Protein AF-A0A397EMG7-F1 (afdb_monomer)

Sequence (267 aa):
MGKGTSVVMALLAVLAAIVYVEEVQRHPLYVQHVAPLVKEHVAPLYRQAEAQYVAHVAPLVHEHVTPLYEAHVAPLVRSLSSSVQSSKDAEPQTTQSFSEAWCNEHAASHLTEVKPIEGFHVLITGWVYRDGFASTPAVPFTSSSSWTSFNESVESAANIAPPSTPHEIEYKQPWGLFTPTGTRMDALTKYRGIAYVMEGGQFVWPGIRIGHKRVIPNLHGLGDVVLETLEMTPLVFAVTEFLTNDEIDVILDLSMDHLAPSGMAVT

Organism: Aphanomyces astaci (NCBI:txid112090)

Radius of gyration: 27.8 Å; Cα contacts (8 Å, |Δi|>4): 297; chains: 1; bounding box: 77×65×59 Å

Solvent-accessible surface area (backbone atoms only — not comparable to full-atom values): 15475 Å² total; per-residue (Å²): 138,61,76,62,59,59,54,50,51,52,49,49,51,51,50,48,51,51,51,49,53,53,51,50,61,67,31,67,66,34,53,72,54,46,48,52,50,40,58,71,62,47,48,55,53,52,53,49,52,51,50,50,38,60,71,59,46,48,52,50,40,59,73,53,47,48,55,51,38,60,71,56,47,48,53,50,54,50,51,52,52,48,51,57,46,62,62,58,78,74,56,79,94,66,78,84,72,64,51,68,70,58,47,52,64,74,41,50,90,72,25,12,85,62,78,62,53,84,53,30,28,36,37,40,69,45,33,25,21,49,58,17,28,69,87,46,78,67,33,70,37,58,81,54,98,45,66,67,59,26,49,54,29,46,35,64,44,58,64,60,77,75,69,83,48,74,66,37,63,74,67,56,51,63,60,31,44,22,38,90,87,60,52,76,52,91,52,72,88,70,60,75,56,50,34,35,38,22,45,67,41,57,87,71,88,80,63,39,44,71,75,42,70,46,79,44,75,68,40,90,98,66,38,70,35,45,40,29,20,68,38,51,88,69,72,38,71,48,64,56,83,80,65,53,72,69,56,51,52,53,53,48,65,72,39,63,90,69,70,69,87,75,89,72,79,90,123

Nearest PDB structures (foldseek):
  1nh3-assembly1_A  TM=3.587E-01  e=4.828E-01  Homo sapiens
  1k4s-assembly1_A  TM=3.487E-01  e=1.357E+00  Homo sapiens
  1rr8-assembly1_C  TM=3.805E-01  e=1.730E+00  Homo sapiens
  5yy0-assembly1_A  TM=2.719E-01  e=5.836E+00  Thermococcus kodakarensis KOD1
  5yxy-assembly1_A  TM=2.705E-01  e=7.908E+00  Thermococcus kodakarensis KOD1

Foldseek 3Di:
DDPVVVVVVVVVVVVVVVVVVVVCCPDPCCVVPVVVCCVPPVVVVVVVVVVCCVVPVVVCCVVPVVVCCVVPVVVVVVVVVVVVVVVVVPDDDDPPQPDQVNVLVVLLLQAACDQQAPQKWKAFRQWIRASSHSPDRIFGFDDDQDPVNNVVRCCVRNVQDDQDDPCCVVPQDAKFKADLLQHTDPHCVPDDRMIMIHRSNHDDNADRDAQRWDWRADDPPQGIWIWGFHDRVNTDIDIPCPDDPVRVVVVCVVCVVPDDDDPDDPD

Structure (mmCIF, N/CA/C/O backbone):
data_AF-A0A397EMG7-F1
#
_entry.id   AF-A0A397EMG7-F1
#
loop_
_atom_site.group_PDB
_atom_site.id
_atom_site.type_symbol
_atom_site.label_atom_id
_atom_site.label_alt_id
_atom_site.label_comp_id
_atom_site.label_asym_id
_atom_site.label_entity_id
_atom_site.label_seq_id
_atom_site.pdbx_PDB_ins_code
_atom_site.Cartn_x
_atom_site.Cartn_y
_atom_site.Cartn_z
_atom_site.occupancy
_atom_site.B_iso_or_equiv
_atom_site.auth_seq_id
_atom_site.auth_comp_id
_atom_site.auth_asym_id
_atom_site.auth_atom_id
_atom_site.pdbx_PDB_model_num
ATOM 1 N N . MET A 1 1 ? -27.217 18.802 16.835 1.00 45.56 1 MET A N 1
ATOM 2 C CA . MET A 1 1 ? -26.566 19.992 16.239 1.00 4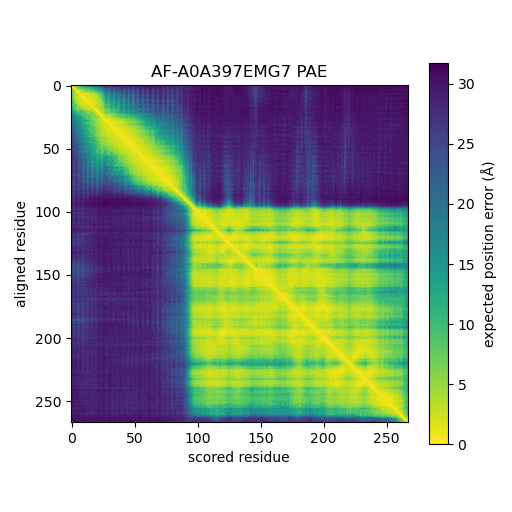5.56 1 MET A CA 1
ATOM 3 C C . MET A 1 1 ? -26.574 19.821 14.732 1.00 45.56 1 MET A C 1
ATOM 5 O O . MET A 1 1 ? -26.184 18.770 14.245 1.00 45.56 1 MET A O 1
ATOM 9 N N . GLY A 1 2 ? -27.266 20.730 14.049 1.00 38.56 2 GLY A N 1
ATOM 10 C CA . GLY A 1 2 ? -28.043 20.408 12.853 1.00 38.56 2 GLY A CA 1
ATOM 11 C C . GLY A 1 2 ? -27.291 20.514 11.532 1.00 38.56 2 GLY A C 1
ATOM 12 O O . GLY A 1 2 ? -26.435 21.371 11.364 1.00 38.56 2 GLY A O 1
ATOM 13 N N . LYS A 1 3 ? -27.733 19.707 10.560 1.00 46.00 3 LYS A N 1
ATOM 14 C CA . LYS A 1 3 ? -27.372 19.730 9.128 1.00 46.00 3 LYS A CA 1
ATOM 15 C C . LYS A 1 3 ? -27.321 21.142 8.505 1.00 46.00 3 LYS A C 1
ATOM 17 O O . LYS A 1 3 ? -26.639 21.342 7.508 1.00 46.00 3 LYS A O 1
ATOM 22 N N . GLY A 1 4 ? -27.983 22.125 9.122 1.00 40.84 4 GLY A N 1
ATOM 23 C CA . GLY A 1 4 ? -27.906 23.538 8.755 1.00 40.84 4 GLY A CA 1
ATOM 24 C C . GLY A 1 4 ? -26.508 24.158 8.869 1.00 40.84 4 GLY A C 1
ATOM 25 O O . GLY A 1 4 ? -26.169 24.974 8.025 1.00 40.84 4 GLY A O 1
ATOM 26 N N . THR A 1 5 ? -25.652 23.756 9.818 1.00 47.03 5 THR A N 1
ATOM 27 C CA . THR A 1 5 ? -24.301 24.348 9.936 1.00 47.03 5 THR A CA 1
ATOM 28 C C . THR A 1 5 ? -23.370 23.915 8.804 1.00 47.03 5 THR A C 1
ATOM 30 O O . THR A 1 5 ? -22.586 24.725 8.324 1.00 47.03 5 THR A O 1
ATOM 33 N N . SER A 1 6 ? -23.487 22.679 8.311 1.00 53.28 6 SER A N 1
ATOM 34 C CA . SER A 1 6 ? -22.665 22.179 7.197 1.00 53.28 6 SER A CA 1
ATOM 35 C C . SER A 1 6 ? -23.058 22.808 5.855 1.00 53.28 6 SER A C 1
ATOM 37 O O . SER A 1 6 ? -22.187 23.205 5.084 1.00 53.28 6 SER A O 1
ATOM 39 N N . VAL A 1 7 ? -24.361 22.994 5.616 1.00 55.12 7 VAL A N 1
ATOM 40 C CA . VAL A 1 7 ? -24.860 23.691 4.419 1.00 55.12 7 VAL A CA 1
ATOM 41 C C . VAL A 1 7 ? -24.470 25.170 4.446 1.00 55.12 7 VAL A C 1
ATOM 43 O O . VAL A 1 7 ? -24.049 25.701 3.424 1.00 55.12 7 VAL A O 1
ATOM 46 N N . VAL A 1 8 ? -24.529 25.819 5.613 1.00 58.53 8 VAL A N 1
ATOM 47 C CA . VAL A 1 8 ? -24.098 27.217 5.778 1.00 58.53 8 VAL A CA 1
ATOM 48 C C . VAL A 1 8 ? -22.594 27.373 5.544 1.00 58.53 8 VAL A C 1
ATOM 50 O O . VAL A 1 8 ? -22.196 28.312 4.866 1.00 58.53 8 VAL A O 1
ATOM 53 N N . MET A 1 9 ? -21.757 26.441 6.010 1.00 57.72 9 MET A N 1
ATOM 54 C CA . MET A 1 9 ? -20.308 26.487 5.758 1.00 57.72 9 MET A CA 1
ATOM 55 C C . MET A 1 9 ? -19.951 26.223 4.290 1.00 57.72 9 MET A C 1
ATOM 57 O O . MET A 1 9 ? -19.059 26.879 3.760 1.00 57.72 9 MET A O 1
ATOM 61 N N . ALA A 1 10 ? -20.665 25.321 3.611 1.00 58.88 10 ALA A N 1
ATOM 62 C CA . ALA A 1 10 ? -20.494 25.103 2.174 1.00 58.88 10 ALA A CA 1
ATOM 63 C C . ALA A 1 10 ? -20.925 26.335 1.360 1.00 58.88 10 ALA A C 1
ATOM 65 O O . ALA A 1 10 ? -20.208 26.758 0.457 1.00 58.88 10 ALA A O 1
ATOM 66 N N . LEU A 1 11 ? -22.048 26.964 1.722 1.00 57.19 11 LEU A N 1
ATOM 67 C CA . LEU A 1 11 ? -22.489 28.228 1.126 1.00 57.19 11 LEU A CA 1
ATOM 68 C C . LEU A 1 11 ? -21.496 29.362 1.391 1.00 57.19 11 LEU A C 1
ATOM 70 O O . LEU A 1 11 ? -21.208 30.124 0.477 1.00 57.19 11 LEU A O 1
ATOM 74 N N . LEU A 1 12 ? -20.928 29.451 2.595 1.00 56.09 12 LEU A N 1
ATOM 75 C CA . LEU A 1 12 ? -19.896 30.436 2.925 1.00 56.09 12 LEU A CA 1
ATOM 76 C C . LEU A 1 12 ? -18.597 30.196 2.152 1.00 56.09 12 LEU A C 1
ATOM 78 O O . LEU A 1 12 ? -17.988 31.164 1.716 1.00 56.09 12 LEU A O 1
ATOM 82 N N . ALA A 1 13 ? -18.191 28.944 1.928 1.00 58.47 13 ALA A N 1
ATOM 83 C CA . ALA A 1 13 ? -17.016 28.619 1.120 1.00 58.47 13 ALA A CA 1
ATOM 84 C C . ALA A 1 13 ? -17.230 28.947 -0.366 1.00 58.47 13 ALA A C 1
ATOM 86 O O . ALA A 1 13 ? -16.340 29.498 -1.007 1.00 58.47 13 ALA A O 1
ATOM 87 N N . VAL A 1 14 ? -18.423 28.670 -0.904 1.00 67.25 14 VAL A N 1
ATOM 88 C CA . VAL A 1 14 ? -18.792 29.048 -2.276 1.00 67.25 14 VAL A CA 1
ATOM 89 C C . VAL A 1 14 ? -18.872 30.568 -2.413 1.00 67.25 14 VAL A C 1
ATOM 91 O O . VAL A 1 14 ? -18.311 31.117 -3.353 1.00 67.25 14 VAL A O 1
ATOM 94 N N . LEU A 1 15 ? -19.492 31.267 -1.459 1.00 56.81 15 LEU A N 1
ATOM 95 C CA . LEU A 1 15 ? -19.540 32.730 -1.447 1.00 56.81 15 LEU A CA 1
ATOM 96 C C . LEU A 1 15 ? -18.143 33.338 -1.287 1.00 56.81 15 LEU A C 1
ATOM 98 O O . LEU A 1 15 ? -17.833 34.293 -1.982 1.00 56.81 15 LEU A O 1
ATOM 102 N N . ALA A 1 16 ? -17.272 32.767 -0.452 1.00 50.91 16 ALA A N 1
ATOM 103 C CA . ALA A 1 16 ? -15.887 33.209 -0.308 1.00 50.91 16 ALA A CA 1
ATOM 104 C C . ALA A 1 16 ? -15.064 32.954 -1.578 1.00 50.91 16 ALA A C 1
ATOM 106 O O . ALA A 1 16 ? -14.256 33.798 -1.945 1.00 50.91 16 ALA A O 1
ATOM 107 N N . ALA A 1 17 ? -15.290 31.840 -2.280 1.00 55.88 17 ALA A N 1
ATOM 108 C CA . ALA A 1 17 ? -14.665 31.570 -3.572 1.00 55.88 17 ALA A CA 1
ATOM 109 C C . ALA A 1 17 ? -15.163 32.538 -4.656 1.00 55.88 17 ALA A C 1
ATOM 111 O O . ALA A 1 17 ? -14.359 33.042 -5.434 1.00 55.88 17 ALA A O 1
ATOM 112 N N . ILE A 1 18 ? -16.462 32.852 -4.675 1.00 63.59 18 ILE A N 1
ATOM 113 C CA . ILE A 1 18 ? -17.044 33.851 -5.582 1.00 63.59 18 ILE A CA 1
ATOM 114 C C . ILE A 1 18 ? -16.468 35.240 -5.281 1.00 63.59 18 ILE A C 1
ATOM 116 O O . ILE A 1 18 ? -15.986 35.898 -6.195 1.00 63.59 18 ILE A O 1
ATOM 120 N N . VAL A 1 19 ? -16.430 35.652 -4.010 1.00 56.78 19 VAL A N 1
ATOM 121 C CA . VAL A 1 19 ? -15.860 36.939 -3.576 1.00 56.78 19 VAL A CA 1
ATOM 122 C C . VAL A 1 19 ? -14.359 37.006 -3.865 1.00 56.78 19 VAL A C 1
ATOM 124 O O . VAL A 1 19 ? -13.877 38.032 -4.325 1.00 56.78 19 VAL A O 1
ATOM 127 N N . TYR A 1 20 ? -13.609 35.919 -3.671 1.00 61.47 20 TYR A N 1
ATOM 128 C CA . TYR A 1 20 ? -12.184 35.851 -4.006 1.00 61.47 20 TYR A CA 1
ATOM 129 C C . TYR A 1 20 ? -11.945 35.980 -5.516 1.00 61.47 20 TYR A C 1
ATOM 131 O O . TYR A 1 20 ? -11.051 36.710 -5.937 1.00 61.47 20 TYR A O 1
ATOM 139 N N . VAL A 1 21 ? -12.766 35.324 -6.341 1.00 63.44 21 VAL A N 1
ATOM 140 C CA . VAL A 1 21 ? -12.709 35.470 -7.801 1.00 63.44 21 VAL A CA 1
ATOM 141 C C . VAL A 1 21 ? -13.081 36.893 -8.219 1.00 63.44 21 VAL A C 1
ATOM 143 O O . VAL A 1 21 ? -12.382 37.464 -9.053 1.00 63.44 21 VAL A O 1
ATOM 146 N N . GLU A 1 22 ? -14.104 37.503 -7.618 1.00 62.12 22 GLU A N 1
ATOM 147 C CA . GLU A 1 22 ? -14.477 38.898 -7.888 1.00 62.12 22 GLU A CA 1
ATOM 148 C C . GLU A 1 22 ? -13.385 39.894 -7.469 1.00 62.12 22 GLU A C 1
ATOM 150 O O . GLU A 1 22 ? -13.104 40.837 -8.210 1.00 62.12 22 GLU A O 1
ATOM 155 N N . GLU A 1 23 ? -12.728 39.682 -6.327 1.00 62.34 23 GLU A N 1
ATOM 156 C CA . GLU A 1 23 ? -11.681 40.576 -5.819 1.00 62.34 23 GLU A CA 1
ATOM 157 C C . GLU A 1 23 ? -10.395 40.466 -6.651 1.00 62.34 23 GLU A C 1
ATOM 159 O O . GLU A 1 23 ? -9.794 41.474 -7.028 1.00 62.34 23 GLU A O 1
ATOM 164 N N . VAL A 1 24 ? -10.013 39.245 -7.044 1.00 65.62 24 VAL A N 1
ATOM 165 C CA . VAL A 1 24 ? -8.900 39.010 -7.977 1.00 65.62 24 VAL A CA 1
ATOM 166 C C . VAL A 1 24 ? -9.203 39.623 -9.343 1.00 65.62 24 VAL A C 1
ATOM 168 O O . VAL A 1 24 ? -8.327 40.253 -9.932 1.00 65.62 24 VAL A O 1
ATOM 171 N N . GLN A 1 25 ? -10.445 39.518 -9.825 1.00 64.88 25 GLN A N 1
ATOM 172 C CA . GLN A 1 25 ? -10.866 40.111 -11.096 1.00 64.88 25 GLN A CA 1
ATOM 173 C C . GLN A 1 25 ? -10.911 41.644 -11.082 1.00 64.88 25 GLN A C 1
ATOM 175 O O . GLN A 1 25 ? -10.855 42.254 -12.150 1.00 64.88 25 GLN A O 1
ATOM 180 N N . ARG A 1 26 ? -10.978 42.275 -9.904 1.00 75.25 26 ARG A N 1
ATOM 181 C CA . ARG A 1 26 ? -10.903 43.737 -9.725 1.00 75.25 26 ARG A CA 1
ATOM 182 C C . ARG A 1 26 ? -9.492 44.246 -9.444 1.00 75.25 26 ARG A C 1
ATOM 184 O O . ARG A 1 26 ? -9.264 45.454 -9.513 1.00 75.25 26 ARG A O 1
ATOM 191 N N . HIS A 1 27 ? -8.542 43.359 -9.150 1.00 77.94 27 HIS A N 1
ATOM 192 C CA . HIS A 1 27 ? -7.178 43.762 -8.837 1.00 77.94 27 HIS A CA 1
ATOM 193 C C . HIS A 1 27 ? -6.525 44.462 -10.047 1.00 77.94 27 HIS A C 1
ATOM 195 O O . HIS A 1 27 ? -6.563 43.917 -11.155 1.00 77.94 27 HIS A O 1
ATOM 201 N N . PRO A 1 28 ? -5.865 45.626 -9.875 1.00 78.38 28 PRO A N 1
ATOM 202 C CA . PRO A 1 28 ? -5.330 46.413 -10.990 1.00 78.38 28 PRO A CA 1
ATOM 203 C C .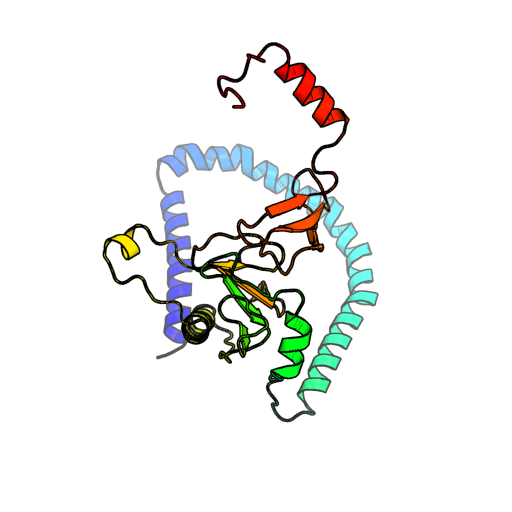 PRO A 1 28 ? -4.401 45.619 -11.911 1.00 78.38 28 PRO A C 1
ATOM 205 O O . PRO A 1 28 ? -4.504 45.730 -13.128 1.00 78.38 28 PRO A O 1
ATOM 208 N N . LEU A 1 29 ? -3.553 44.753 -11.343 1.00 70.75 29 LEU A N 1
ATOM 209 C CA . LEU A 1 29 ? -2.664 43.884 -12.126 1.00 70.75 29 LEU A CA 1
ATOM 210 C C . LEU A 1 29 ? -3.426 42.846 -12.958 1.00 70.75 29 LEU A C 1
ATOM 212 O O . LEU A 1 29 ? -3.031 42.547 -14.084 1.00 70.75 29 LEU A O 1
ATOM 216 N N . TYR A 1 30 ? -4.529 42.311 -12.431 1.00 73.50 30 TYR A N 1
ATOM 217 C CA . TYR A 1 30 ? -5.359 41.379 -13.182 1.00 73.50 30 TYR A CA 1
ATOM 218 C C . TYR A 1 30 ? -6.066 42.108 -14.325 1.00 73.50 30 TYR A C 1
ATOM 220 O O . TYR A 1 30 ? -5.979 41.675 -15.468 1.00 73.50 30 TYR A O 1
ATOM 228 N N . VAL A 1 31 ? -6.692 43.254 -14.050 1.00 77.56 31 VAL A N 1
ATOM 229 C CA . VAL A 1 31 ? -7.442 44.028 -15.053 1.00 77.56 31 VAL A CA 1
ATOM 230 C C . VAL A 1 31 ? -6.534 44.588 -16.151 1.00 77.56 31 VAL A C 1
ATOM 232 O O . VAL A 1 31 ? -6.913 44.564 -17.319 1.00 77.56 31 VAL A O 1
ATOM 235 N N . GLN A 1 32 ? -5.344 45.085 -15.801 1.00 77.12 32 GLN A N 1
ATOM 236 C CA . GLN A 1 32 ? -4.446 45.741 -16.759 1.00 77.12 32 GLN A CA 1
ATOM 237 C C . GLN A 1 32 ? -3.587 44.763 -17.559 1.00 77.12 32 GLN A C 1
ATOM 239 O O . GLN A 1 32 ? -3.234 45.073 -18.695 1.00 77.12 32 GLN A O 1
ATOM 244 N N . HIS A 1 33 ? -3.247 43.601 -16.996 1.00 73.56 33 HIS A N 1
ATOM 245 C CA . HIS A 1 33 ? -2.295 42.690 -17.635 1.00 73.56 33 HIS A CA 1
ATOM 246 C C . HIS A 1 33 ? -2.878 41.306 -17.905 1.00 73.56 33 HIS A C 1
ATOM 248 O O . HIS A 1 33 ? -2.721 40.791 -19.003 1.00 73.56 33 HIS A O 1
ATOM 254 N N . VAL A 1 34 ? -3.601 40.700 -16.965 1.00 71.88 34 VAL A N 1
ATOM 255 C CA . VAL A 1 34 ? -4.058 39.307 -17.124 1.00 71.88 34 VAL A CA 1
ATOM 256 C C . VAL A 1 34 ? -5.338 39.210 -17.959 1.00 71.88 34 VAL A C 1
ATOM 258 O O . VAL A 1 34 ? -5.413 38.411 -18.890 1.00 71.88 34 VAL A O 1
ATOM 261 N N . ALA A 1 35 ? -6.342 40.038 -17.673 1.00 74.50 35 ALA A N 1
ATOM 262 C CA . ALA A 1 35 ? -7.633 40.019 -18.352 1.00 74.50 35 ALA A CA 1
ATOM 263 C C . ALA A 1 35 ? -7.537 40.291 -19.870 1.00 74.50 35 ALA A C 1
ATOM 265 O O . ALA A 1 35 ? -8.202 39.573 -20.621 1.00 74.50 35 ALA A O 1
ATOM 266 N N . PRO A 1 36 ? -6.709 41.239 -20.363 1.00 82.19 36 PRO A N 1
ATOM 267 C CA . PRO A 1 36 ? -6.516 41.441 -21.800 1.00 82.19 36 PRO A CA 1
ATOM 268 C C . PRO A 1 36 ? -5.887 40.214 -22.468 1.00 82.19 36 PRO A C 1
ATOM 270 O O . PRO A 1 36 ? -6.417 39.729 -23.462 1.00 82.19 36 PRO A O 1
ATOM 273 N N . LEU A 1 37 ? -4.842 39.637 -21.862 1.00 74.00 37 LEU A N 1
ATOM 274 C CA . LEU A 1 37 ? -4.172 38.424 -22.346 1.00 74.00 37 LEU A CA 1
ATOM 275 C C . LEU A 1 37 ? -5.135 37.228 -22.430 1.00 74.00 37 LEU A C 1
ATOM 277 O O . LEU A 1 37 ? -5.177 36.524 -23.440 1.00 74.00 37 LEU A O 1
ATOM 281 N N . VAL A 1 38 ? -5.965 37.021 -21.403 1.00 76.00 38 VAL A N 1
ATOM 282 C CA . VAL A 1 38 ? -6.987 35.965 -21.419 1.00 76.00 38 VAL A CA 1
ATOM 283 C C . VAL A 1 38 ? -8.036 36.242 -22.495 1.00 76.00 38 VAL A C 1
ATOM 285 O O . VAL A 1 38 ? -8.406 35.335 -23.237 1.00 76.00 38 VAL A O 1
ATOM 288 N N . LYS A 1 39 ? -8.510 37.483 -22.624 1.00 78.94 39 LYS A N 1
ATOM 289 C CA . LYS A 1 39 ? -9.550 37.849 -23.594 1.00 78.94 39 LYS A CA 1
ATOM 290 C C . LYS A 1 39 ? -9.077 37.731 -25.045 1.00 78.94 39 LYS A C 1
ATOM 292 O O . LYS A 1 39 ? -9.865 37.300 -25.889 1.00 78.94 39 LYS A O 1
ATOM 297 N N . GLU A 1 40 ? -7.836 38.119 -25.327 1.00 81.56 40 GLU A N 1
ATOM 298 C CA . GLU A 1 40 ? -7.280 38.185 -26.682 1.00 81.56 40 GLU A CA 1
ATOM 299 C C . GLU A 1 40 ? -6.651 36.871 -27.142 1.00 81.56 40 GLU A C 1
ATOM 301 O O . GLU A 1 40 ? -6.742 36.551 -28.324 1.00 81.56 40 GLU A O 1
ATOM 306 N N . HIS A 1 41 ? -6.069 36.079 -26.236 1.00 75.44 41 HIS A N 1
ATOM 307 C CA . HIS A 1 41 ? -5.336 34.869 -26.627 1.00 75.44 41 HIS A CA 1
ATOM 308 C C . HIS A 1 41 ? -5.972 33.569 -26.141 1.00 75.44 41 HIS A C 1
ATOM 310 O O . HIS A 1 41 ? -5.936 32.575 -26.858 1.00 75.44 41 HIS A O 1
ATOM 316 N N . VAL A 1 42 ? -6.590 33.554 -24.959 1.00 68.50 42 VAL A N 1
ATOM 317 C CA . VAL A 1 42 ? -7.106 32.308 -24.362 1.00 68.50 42 VAL A CA 1
ATOM 318 C C . VAL A 1 42 ? -8.575 32.080 -24.721 1.00 68.50 42 VAL A C 1
ATOM 320 O O . VAL A 1 42 ? -8.950 31.010 -25.197 1.00 68.50 42 VAL A O 1
ATOM 323 N N . ALA A 1 43 ? -9.422 33.094 -24.553 1.00 76.00 43 ALA A N 1
ATOM 324 C CA . ALA A 1 43 ? -10.855 32.999 -24.808 1.00 76.00 43 ALA A CA 1
ATOM 325 C C . ALA A 1 43 ? -11.211 32.635 -26.266 1.00 76.00 43 ALA A C 1
ATOM 327 O O . ALA A 1 43 ? -12.170 31.885 -26.457 1.00 76.00 43 ALA A O 1
ATOM 328 N N . PRO A 1 44 ? -10.487 33.098 -27.307 1.00 85.94 44 PRO A N 1
ATOM 329 C CA . PRO A 1 44 ? -10.749 32.666 -28.678 1.00 85.94 44 PRO A CA 1
ATOM 330 C C . PRO A 1 44 ? -10.468 31.178 -28.899 1.00 85.94 44 PRO A C 1
ATOM 332 O O . PRO A 1 44 ? -11.254 30.529 -29.581 1.00 85.94 44 PRO A O 1
ATOM 335 N N . LEU A 1 45 ? -9.417 30.629 -28.278 1.00 75.12 45 LEU A N 1
ATOM 336 C CA . LEU A 1 45 ? -9.086 29.204 -28.377 1.00 75.12 45 LEU A CA 1
ATOM 337 C C . LEU A 1 45 ? -10.179 28.338 -27.746 1.00 75.12 45 LEU A C 1
ATOM 339 O O . LEU A 1 45 ? -10.617 27.365 -28.354 1.00 75.12 45 LEU A O 1
ATOM 343 N N . TYR A 1 46 ? -10.685 28.737 -26.574 1.00 70.25 46 TYR A N 1
ATOM 344 C CA . TYR A 1 46 ? -11.815 28.053 -25.940 1.00 70.25 46 TYR A CA 1
ATOM 345 C C . TYR A 1 46 ? -13.086 28.127 -26.789 1.00 70.25 46 TYR A C 1
ATOM 347 O O . TYR A 1 46 ? -13.707 27.096 -27.030 1.00 70.25 46 TYR A O 1
ATOM 355 N N . ARG A 1 47 ? -13.445 29.310 -27.311 1.00 80.50 47 ARG A N 1
ATOM 356 C CA . ARG A 1 47 ? -14.621 29.452 -28.191 1.00 80.50 47 ARG A CA 1
ATOM 357 C C . ARG A 1 47 ? -14.488 28.639 -29.474 1.00 80.50 47 ARG A C 1
ATOM 359 O O . ARG A 1 47 ? -15.475 28.091 -29.948 1.00 80.50 47 ARG A O 1
ATOM 366 N N . GLN A 1 48 ? -13.287 28.559 -30.044 1.00 82.81 48 GLN A N 1
ATOM 367 C CA . GLN A 1 48 ? -13.034 27.760 -31.238 1.00 82.81 48 GLN A CA 1
ATOM 368 C C . GLN A 1 48 ? -13.153 26.261 -30.944 1.00 82.81 48 GLN A C 1
ATOM 370 O O . GLN A 1 48 ? -13.785 25.550 -31.720 1.00 82.81 48 GLN A O 1
ATOM 375 N N . ALA A 1 49 ? -12.594 25.787 -29.828 1.00 74.19 49 ALA A N 1
ATOM 376 C CA . ALA A 1 49 ? -12.712 24.392 -29.411 1.00 74.19 49 ALA A CA 1
ATOM 377 C C . ALA A 1 49 ? -14.172 24.009 -29.115 1.00 74.19 49 ALA A C 1
ATOM 379 O O . ALA A 1 49 ? -14.637 22.960 -29.555 1.00 74.19 49 ALA A O 1
ATOM 380 N N . GLU A 1 50 ? -14.919 24.883 -28.438 1.00 80.25 50 GLU A N 1
ATOM 381 C CA . GLU A 1 50 ? -16.348 24.697 -28.177 1.00 80.25 50 GLU A CA 1
ATOM 382 C C . GLU A 1 50 ? -17.155 24.675 -29.482 1.00 80.25 50 GLU A C 1
ATOM 384 O O . GLU A 1 50 ? -17.964 23.774 -29.692 1.00 80.25 50 GLU A O 1
ATOM 389 N N . ALA A 1 51 ? -16.879 25.594 -30.411 1.00 83.38 51 ALA A N 1
ATOM 390 C CA . ALA A 1 51 ? -17.520 25.607 -31.721 1.00 83.38 51 ALA A CA 1
ATOM 391 C C . ALA A 1 51 ? -17.211 24.337 -32.532 1.00 83.38 51 ALA A C 1
ATOM 393 O O . ALA A 1 51 ? -18.113 23.782 -33.153 1.00 83.38 51 ALA A O 1
ATOM 394 N N . GLN A 1 52 ? -15.970 23.841 -32.504 1.00 80.94 52 GLN A N 1
ATOM 395 C CA . GLN A 1 52 ? -15.593 22.585 -33.164 1.00 80.94 52 GLN A CA 1
ATOM 396 C C . GLN A 1 52 ? -16.277 21.374 -32.526 1.00 80.94 52 GLN A C 1
ATOM 398 O O . GLN A 1 52 ? -16.755 20.490 -33.238 1.00 80.94 52 GLN A O 1
ATOM 403 N N . TYR A 1 53 ? -16.371 21.347 -31.197 1.00 80.31 53 TYR A N 1
ATOM 404 C CA . TYR A 1 53 ? -17.100 20.311 -30.480 1.00 80.31 53 TYR A CA 1
ATOM 405 C C . TYR A 1 53 ? -18.583 20.314 -30.869 1.00 80.31 53 TYR A C 1
ATOM 407 O O . TYR A 1 53 ? -19.114 19.277 -31.262 1.00 80.31 53 TYR A O 1
ATOM 415 N N . VAL A 1 54 ? -19.240 21.476 -30.839 1.00 84.62 54 VAL A N 1
ATOM 416 C CA . VAL A 1 54 ? -20.658 21.617 -31.204 1.00 84.62 54 VAL A CA 1
ATOM 417 C C . VAL A 1 54 ? -20.902 21.294 -32.679 1.00 84.62 54 VAL A C 1
ATOM 419 O O . VAL A 1 54 ? -21.912 20.679 -33.002 1.00 84.62 54 VAL A O 1
ATOM 422 N N . ALA A 1 55 ? -19.989 21.667 -33.577 1.00 85.69 55 ALA A N 1
ATOM 423 C CA . ALA A 1 55 ? -20.159 21.449 -35.011 1.00 85.69 55 ALA A CA 1
ATOM 424 C C . ALA A 1 55 ? -19.899 20.000 -35.447 1.00 85.69 55 ALA A C 1
ATOM 426 O O . ALA A 1 55 ? -20.524 19.536 -36.399 1.00 85.69 55 ALA A O 1
ATOM 427 N N . HIS A 1 56 ? -18.974 19.290 -34.793 1.00 82.81 56 HIS A N 1
ATOM 428 C CA . HIS A 1 56 ? -18.498 17.993 -35.289 1.00 82.81 56 HIS A CA 1
ATOM 429 C C . HIS A 1 56 ? -18.712 16.837 -34.319 1.00 82.81 56 HIS A C 1
ATOM 431 O O . HIS A 1 56 ? -18.985 15.726 -34.759 1.00 82.81 56 HIS A O 1
ATOM 437 N N . VAL A 1 57 ? -18.606 17.071 -33.013 1.00 78.38 57 VAL A N 1
ATOM 438 C CA . VAL A 1 57 ? -18.668 16.000 -32.009 1.00 78.38 57 VAL A CA 1
ATOM 439 C C . VAL A 1 57 ? -20.082 15.848 -31.461 1.00 78.38 57 VAL A C 1
ATOM 441 O O . VAL A 1 57 ? -20.595 14.734 -31.400 1.00 78.38 57 VAL A O 1
ATOM 444 N N . ALA A 1 58 ? -20.742 16.954 -31.111 1.00 82.56 58 ALA A N 1
ATOM 445 C CA . ALA A 1 58 ? -22.092 16.933 -30.558 1.00 82.56 58 ALA A CA 1
ATOM 446 C C . ALA A 1 58 ? -23.122 16.232 -31.473 1.00 82.56 58 ALA A C 1
ATOM 448 O O . ALA A 1 58 ? -23.894 15.429 -30.944 1.00 82.56 58 ALA A O 1
ATOM 449 N N . PRO A 1 59 ? -23.118 16.421 -32.812 1.00 88.38 59 PRO A N 1
ATOM 450 C CA . PRO A 1 59 ? -24.039 15.714 -33.700 1.00 88.38 59 PRO A CA 1
ATOM 451 C C . PRO A 1 59 ? -23.764 14.209 -33.732 1.00 88.38 59 PRO A C 1
ATOM 453 O O . PRO A 1 59 ? -24.695 13.427 -33.613 1.00 88.38 59 PRO A O 1
ATOM 456 N N . LEU A 1 60 ? -22.494 13.785 -33.784 1.00 81.38 60 LEU A N 1
ATOM 457 C CA . LEU A 1 60 ? -22.125 12.362 -33.762 1.00 81.38 60 LEU A CA 1
ATOM 458 C C . LEU A 1 60 ? -22.538 11.686 -32.451 1.00 81.38 60 LEU A C 1
ATOM 460 O O . LEU A 1 60 ? -23.025 10.555 -32.449 1.00 81.38 60 LEU A O 1
ATOM 464 N N . VAL A 1 61 ? -22.366 12.381 -31.324 1.00 81.94 61 VAL A N 1
ATOM 465 C CA . VAL A 1 61 ? -22.828 11.888 -30.024 1.00 81.94 61 VAL A CA 1
ATOM 466 C C . VAL A 1 61 ? -24.348 11.753 -30.031 1.00 81.94 61 VAL A C 1
ATOM 468 O O . VAL A 1 61 ? -24.857 10.699 -29.662 1.00 81.94 61 VAL A O 1
ATOM 471 N N . HIS A 1 62 ? -25.070 12.770 -30.500 1.00 87.56 62 HIS A N 1
ATOM 472 C CA . HIS A 1 62 ? -26.529 12.762 -30.511 1.00 87.56 62 HIS A CA 1
ATOM 473 C C . HIS A 1 62 ? -27.127 11.732 -31.484 1.00 87.56 62 HIS A C 1
ATOM 475 O O . HIS A 1 62 ? -28.093 11.058 -31.137 1.00 87.56 62 HIS A O 1
ATOM 481 N N . GLU A 1 63 ? -26.556 11.580 -32.679 1.00 86.50 63 GLU A N 1
ATOM 482 C CA . GLU A 1 63 ? -27.079 10.705 -33.735 1.00 86.50 63 GLU A CA 1
ATOM 483 C C . GLU A 1 63 ? -26.648 9.245 -33.581 1.00 86.50 63 GLU A C 1
ATOM 485 O O . GLU A 1 63 ? -27.382 8.345 -33.989 1.00 86.50 63 GLU A O 1
ATOM 490 N N . HIS A 1 64 ? -25.479 8.975 -32.991 1.00 84.50 64 HIS A N 1
ATOM 491 C CA . HIS A 1 64 ? -24.938 7.613 -32.932 1.00 84.50 64 HIS A CA 1
ATOM 492 C C . HIS A 1 64 ? -24.752 7.090 -31.513 1.00 84.50 64 HIS A C 1
ATOM 494 O O . HIS A 1 64 ? -25.066 5.932 -31.246 1.00 84.50 64 HIS A O 1
ATOM 500 N N . VAL A 1 65 ? -24.279 7.915 -30.579 1.00 81.69 65 VAL A N 1
ATOM 501 C CA . VAL A 1 65 ? -23.971 7.448 -29.218 1.00 81.69 65 VAL A CA 1
ATOM 502 C C . VAL A 1 65 ? -25.223 7.432 -28.342 1.00 81.69 65 VAL A C 1
ATOM 504 O O . VAL A 1 65 ? -25.487 6.434 -27.672 1.00 81.69 65 VAL A O 1
ATOM 507 N N . THR A 1 66 ? -26.030 8.495 -28.369 1.00 85.19 66 THR A N 1
ATOM 508 C CA . THR A 1 66 ? -27.253 8.608 -27.563 1.00 85.19 66 THR A CA 1
ATOM 509 C C . THR A 1 66 ? -28.273 7.504 -27.872 1.00 85.19 66 THR A C 1
ATOM 511 O O . THR A 1 66 ? -28.763 6.899 -26.917 1.00 85.19 66 THR A O 1
ATOM 514 N N . PRO A 1 67 ? -28.566 7.143 -29.139 1.00 87.62 67 PRO A N 1
ATOM 515 C CA . PRO A 1 67 ? -29.521 6.076 -29.432 1.00 87.62 67 PRO A CA 1
ATOM 516 C C . PRO A 1 67 ? -29.011 4.705 -28.990 1.00 87.62 67 PRO A C 1
ATOM 518 O O . PRO A 1 67 ? -29.780 3.911 -28.455 1.00 87.62 67 PRO A O 1
ATOM 521 N N . LEU A 1 68 ? -27.710 4.431 -29.150 1.00 80.25 68 LEU A N 1
ATOM 522 C CA . LEU A 1 68 ? -27.104 3.190 -28.662 1.00 80.25 68 LEU A CA 1
ATOM 523 C C . LEU A 1 68 ? -27.167 3.102 -27.136 1.00 80.25 68 LEU A C 1
ATOM 525 O O . LEU A 1 68 ? -27.511 2.045 -26.602 1.00 80.25 68 LEU A O 1
ATOM 529 N N . TYR A 1 69 ? -26.892 4.211 -26.447 1.00 81.00 69 TYR A N 1
ATOM 530 C CA . TYR A 1 69 ? -27.006 4.303 -24.998 1.00 81.00 69 TYR A CA 1
ATOM 531 C C . TYR A 1 69 ? -28.446 4.062 -24.531 1.00 81.00 69 TYR A C 1
ATOM 533 O O . TYR A 1 69 ? -28.666 3.195 -23.690 1.00 81.00 69 TYR A O 1
ATOM 541 N N . GLU A 1 70 ? -29.436 4.756 -25.095 1.00 88.38 70 GLU A N 1
ATOM 542 C CA . GLU A 1 70 ? -30.842 4.591 -24.695 1.00 88.38 70 GLU A CA 1
ATOM 543 C C . GLU A 1 70 ? -31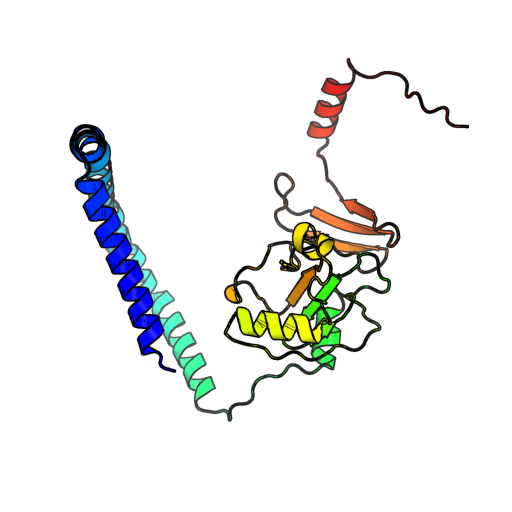.410 3.211 -25.043 1.00 88.38 70 GLU A C 1
ATOM 545 O O . GLU A 1 70 ? -32.209 2.672 -24.279 1.00 88.38 70 GLU A O 1
ATOM 550 N N . ALA A 1 71 ? -30.987 2.614 -26.160 1.00 84.50 71 ALA A N 1
ATOM 551 C CA . ALA A 1 71 ? -31.483 1.310 -26.587 1.00 84.50 71 ALA A CA 1
ATOM 552 C C . ALA A 1 71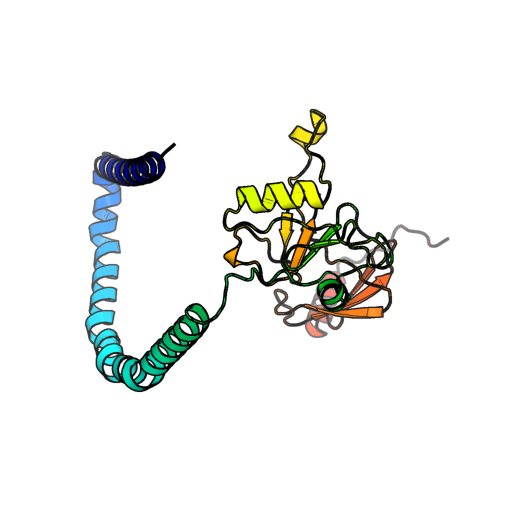 ? -30.851 0.137 -25.822 1.00 84.50 71 ALA A C 1
ATOM 554 O O . ALA A 1 71 ? -31.526 -0.866 -25.602 1.00 84.50 71 ALA A O 1
ATOM 555 N N . HIS A 1 72 ? -29.584 0.240 -25.406 1.00 79.31 72 HIS A N 1
ATOM 556 C CA . HIS A 1 72 ? -28.847 -0.915 -24.870 1.00 79.31 72 HIS A CA 1
ATOM 557 C C . HIS A 1 72 ? -28.334 -0.708 -23.448 1.00 79.31 72 HIS A C 1
ATOM 559 O O . HIS A 1 72 ? -28.384 -1.632 -22.642 1.00 79.31 72 HIS A O 1
ATOM 565 N N . VAL A 1 73 ? -27.869 0.492 -23.101 1.00 76.50 73 VAL A N 1
ATOM 566 C CA . VAL A 1 73 ? -27.247 0.755 -21.794 1.00 76.50 73 VAL A CA 1
ATOM 567 C C . VAL A 1 73 ? -28.289 1.195 -20.769 1.00 76.50 73 VAL A C 1
ATOM 569 O O . VAL A 1 73 ? -28.360 0.638 -19.675 1.00 76.50 73 VAL A O 1
ATOM 572 N N . ALA A 1 74 ? -29.150 2.149 -21.122 1.00 78.69 74 ALA A N 1
ATOM 573 C CA . ALA A 1 74 ? -30.172 2.674 -20.226 1.00 78.69 74 ALA A CA 1
ATOM 574 C C . ALA A 1 74 ? -31.152 1.594 -19.709 1.00 78.69 74 ALA A C 1
ATOM 576 O O . ALA A 1 74 ? -31.475 1.624 -18.519 1.00 78.69 74 ALA A O 1
ATOM 577 N N . PRO A 1 75 ? -31.599 0.599 -20.506 1.00 80.81 75 PRO A N 1
ATOM 578 C CA . PRO A 1 75 ? -32.447 -0.485 -20.013 1.00 80.81 75 PRO A CA 1
ATOM 579 C C . PRO A 1 75 ? -31.708 -1.410 -19.044 1.00 80.81 75 PRO A C 1
ATOM 581 O O . PRO A 1 75 ? -32.291 -1.810 -18.040 1.00 80.81 75 PRO A O 1
ATOM 584 N N . LEU A 1 76 ? -30.421 -1.694 -19.283 1.00 73.69 76 LEU A N 1
ATOM 585 C CA . LEU A 1 76 ? -29.587 -2.474 -18.361 1.00 73.69 76 LEU A CA 1
ATOM 586 C C . LEU A 1 76 ? -29.409 -1.746 -17.024 1.00 73.69 76 LEU A C 1
ATOM 588 O O . LEU A 1 76 ? -29.587 -2.349 -15.970 1.00 73.69 76 LEU A O 1
ATOM 592 N N . VAL A 1 77 ? -29.138 -0.437 -17.049 1.00 73.12 77 VAL A N 1
ATOM 593 C CA . VAL A 1 77 ? -29.014 0.387 -15.834 1.00 73.12 77 VAL A CA 1
ATOM 594 C C . VAL A 1 77 ? -30.338 0.451 -15.072 1.00 73.12 77 VAL A C 1
ATOM 596 O O . VAL A 1 77 ? -30.345 0.315 -13.847 1.00 73.12 77 VAL A O 1
ATOM 599 N N . ARG A 1 78 ? -31.470 0.609 -15.772 1.00 77.69 78 ARG A N 1
ATOM 600 C CA . ARG A 1 78 ? -32.809 0.578 -15.160 1.00 77.69 78 ARG A CA 1
ATOM 601 C C . ARG A 1 78 ? -33.121 -0.800 -14.572 1.00 77.69 78 ARG A C 1
ATOM 603 O O . ARG A 1 78 ? -33.603 -0.852 -13.449 1.00 77.69 78 ARG A O 1
ATOM 610 N N . SER A 1 79 ? -32.777 -1.884 -15.271 1.00 72.62 79 SER A N 1
ATOM 611 C CA . SER A 1 79 ? -32.950 -3.268 -14.805 1.00 72.62 79 SER A CA 1
ATOM 612 C C . SER A 1 79 ? -32.095 -3.583 -13.579 1.00 72.62 79 SER A C 1
ATOM 614 O O . SER A 1 79 ? -32.564 -4.231 -12.649 1.00 72.62 79 SER A O 1
ATOM 616 N N . LEU A 1 80 ? -30.843 -3.123 -13.550 1.00 64.75 80 LEU A N 1
ATOM 617 C CA . LEU A 1 80 ? -29.967 -3.261 -12.386 1.00 64.75 80 LEU A CA 1
ATOM 618 C C . LEU A 1 80 ? -30.504 -2.443 -11.213 1.00 64.75 80 LEU A C 1
ATOM 620 O O . LEU A 1 80 ? -30.569 -2.941 -10.096 1.00 64.75 80 LEU A O 1
ATOM 624 N N . SER A 1 81 ? -30.971 -1.222 -11.471 1.00 64.75 81 SER A N 1
ATOM 625 C CA . SER A 1 81 ? -31.554 -0.354 -10.446 1.00 64.75 81 SER A CA 1
ATOM 626 C C . SER A 1 81 ? -32.855 -0.933 -9.881 1.00 64.75 81 SER A C 1
ATOM 628 O O . SER A 1 81 ? -33.042 -0.931 -8.669 1.00 64.75 81 SER A O 1
ATOM 630 N N . SER A 1 82 ? -33.726 -1.503 -10.722 1.00 64.06 82 SER A N 1
ATOM 631 C CA . SER A 1 82 ? -34.944 -2.191 -10.280 1.00 64.06 82 SER A CA 1
ATOM 632 C C . SER A 1 82 ? -34.646 -3.519 -9.591 1.00 64.06 82 SER A C 1
ATOM 634 O O . SER A 1 82 ? -35.339 -3.862 -8.643 1.00 64.06 82 SER A O 1
ATOM 636 N N . SER A 1 83 ? -33.608 -4.251 -10.008 1.00 54.94 83 SER A N 1
ATOM 637 C CA . SER A 1 83 ? -33.154 -5.470 -9.324 1.00 54.94 83 SER A CA 1
ATOM 638 C C . SER A 1 83 ? -32.600 -5.154 -7.934 1.00 54.94 83 SER A C 1
ATOM 640 O O . SER A 1 83 ? -32.887 -5.882 -6.991 1.00 54.94 83 SER A O 1
ATOM 642 N N . VAL A 1 84 ? -31.866 -4.045 -7.792 1.00 53.41 84 VAL A N 1
ATOM 643 C CA . VAL A 1 84 ? -31.362 -3.532 -6.507 1.00 53.41 84 VAL A CA 1
ATOM 644 C C . VAL A 1 84 ? -32.496 -2.994 -5.626 1.00 53.41 84 VAL A C 1
ATOM 646 O O . VAL A 1 84 ? -32.408 -3.051 -4.401 1.00 53.41 84 VAL A O 1
ATOM 649 N N . GLN A 1 85 ? -33.573 -2.477 -6.221 1.00 51.53 85 GLN A N 1
ATOM 650 C CA . GLN A 1 85 ? -34.747 -2.017 -5.477 1.00 51.53 85 GLN A CA 1
ATOM 651 C C . GLN A 1 85 ? -35.641 -3.192 -5.044 1.00 51.53 85 GLN A C 1
ATOM 653 O O . GLN A 1 85 ? -36.055 -3.260 -3.893 1.00 51.53 85 GLN A O 1
ATOM 658 N N . SER A 1 86 ? -35.847 -4.181 -5.918 1.00 44.22 86 SER A N 1
ATOM 659 C CA . SER A 1 86 ? -36.598 -5.403 -5.606 1.00 44.22 86 SER A CA 1
ATOM 660 C C . SER A 1 86 ? -35.884 -6.289 -4.580 1.00 44.22 86 SER A C 1
ATOM 662 O O . SER A 1 86 ? -36.553 -7.046 -3.883 1.00 44.22 86 SER A O 1
ATOM 664 N N . SER A 1 87 ? -34.556 -6.187 -4.452 1.00 46.78 87 SER A N 1
ATOM 665 C CA . SER A 1 87 ? -33.798 -6.811 -3.361 1.00 46.78 87 SER A CA 1
ATOM 666 C C . SER A 1 87 ? -33.805 -5.991 -2.064 1.00 46.78 87 SER A C 1
ATOM 668 O O . SER A 1 87 ? -33.393 -6.503 -1.032 1.00 46.78 87 SER A O 1
ATOM 670 N N . LYS A 1 88 ? -34.244 -4.722 -2.087 1.00 46.66 88 LYS A N 1
ATOM 671 C CA . LYS A 1 88 ? -34.365 -3.871 -0.888 1.00 46.66 88 LYS A CA 1
ATOM 672 C C . LYS A 1 88 ? -35.717 -3.996 -0.189 1.00 46.66 88 LYS A C 1
ATOM 674 O O . LYS A 1 88 ? -35.774 -3.790 1.018 1.00 46.66 88 LYS A O 1
ATOM 679 N N . ASP A 1 89 ? -36.772 -4.353 -0.916 1.00 41.44 89 ASP A N 1
ATOM 680 C CA . ASP A 1 89 ? -38.139 -4.376 -0.375 1.00 41.44 89 ASP A CA 1
ATOM 681 C C . ASP A 1 89 ? -38.579 -5.757 0.161 1.00 41.44 89 ASP A C 1
ATOM 683 O O . ASP A 1 89 ? -39.716 -5.912 0.604 1.00 41.44 89 ASP A O 1
ATOM 687 N N . ALA A 1 90 ? -37.691 -6.761 0.166 1.00 45.84 90 ALA A N 1
ATOM 688 C CA . ALA A 1 90 ? -37.997 -8.128 0.608 1.00 45.84 90 ALA A CA 1
ATOM 689 C C . ALA A 1 90 ? -36.993 -8.728 1.612 1.00 45.84 90 ALA A C 1
ATOM 691 O O . ALA A 1 90 ? -36.921 -9.949 1.737 1.00 45.84 90 ALA A O 1
ATOM 692 N N . GLU A 1 91 ? -36.249 -7.910 2.363 1.00 35.00 91 GLU A N 1
ATOM 693 C CA . GLU A 1 91 ? -35.382 -8.424 3.429 1.00 35.00 91 GLU A CA 1
ATOM 694 C C . GLU A 1 91 ? -35.428 -7.518 4.676 1.00 35.00 91 GLU A C 1
ATOM 696 O O . GLU A 1 91 ? -35.342 -6.291 4.551 1.00 35.00 91 GLU A O 1
ATOM 701 N N . PRO A 1 92 ? -35.585 -8.075 5.896 1.00 38.56 92 PRO A N 1
ATOM 702 C CA . PRO A 1 92 ? -35.290 -7.330 7.114 1.00 38.56 92 PRO A CA 1
ATOM 703 C C . PRO A 1 92 ? -33.849 -6.815 7.036 1.00 38.56 92 PRO A C 1
ATOM 705 O O . PRO A 1 92 ? -32.993 -7.451 6.433 1.00 38.56 92 PRO A O 1
ATOM 708 N N . GLN A 1 93 ? -33.575 -5.652 7.629 1.00 36.94 93 GLN A N 1
ATOM 709 C CA . GLN A 1 93 ? -32.231 -5.078 7.688 1.00 36.94 93 GLN A CA 1
ATOM 710 C C . GLN A 1 93 ? -31.258 -6.028 8.405 1.00 36.94 93 GLN A C 1
ATOM 712 O O . GLN A 1 93 ? -31.040 -5.919 9.608 1.00 36.94 93 GLN A O 1
ATOM 717 N N . THR A 1 94 ? -30.648 -6.942 7.661 1.00 34.66 94 THR A N 1
ATOM 718 C CA . THR A 1 94 ? -29.453 -7.668 8.065 1.00 34.66 94 THR A CA 1
ATOM 719 C C . THR A 1 94 ? -28.274 -6.956 7.429 1.00 34.66 94 THR A C 1
ATOM 721 O O . THR A 1 94 ? -27.963 -7.123 6.253 1.00 34.66 94 THR A O 1
ATOM 724 N N . THR A 1 95 ? -27.614 -6.117 8.222 1.00 41.47 95 THR A N 1
ATOM 725 C CA . THR A 1 95 ? -26.190 -5.822 8.075 1.00 41.47 95 THR A CA 1
ATOM 726 C C . THR A 1 95 ? -25.499 -7.144 7.744 1.00 41.47 95 THR A C 1
ATOM 728 O O . THR A 1 95 ? -25.481 -8.037 8.589 1.00 41.47 95 THR A O 1
ATOM 731 N N . GLN A 1 96 ? -24.990 -7.327 6.522 1.00 47.53 96 GLN A N 1
ATOM 732 C CA . GLN A 1 96 ? -24.148 -8.485 6.220 1.00 47.53 96 GLN A CA 1
ATOM 733 C C . GLN A 1 96 ? -22.837 -8.309 6.991 1.00 47.53 96 GLN A C 1
ATOM 735 O O . GLN A 1 96 ? -21.855 -7.773 6.484 1.00 47.53 96 GLN A O 1
ATOM 740 N N . SER A 1 97 ? -22.844 -8.694 8.265 1.00 61.59 97 SER A N 1
ATOM 741 C CA . SER A 1 97 ? -21.632 -8.922 9.029 1.00 61.59 97 SER A CA 1
ATOM 742 C C . SER A 1 97 ? -21.022 -10.208 8.490 1.00 61.59 97 SER A C 1
ATOM 744 O O . SER A 1 97 ? -21.588 -11.290 8.673 1.00 61.59 97 SER A O 1
ATOM 746 N N . PHE A 1 98 ? -19.899 -10.096 7.791 1.00 80.69 98 PHE A N 1
ATOM 747 C CA . PHE A 1 98 ? -19.128 -11.266 7.397 1.00 80.69 98 PHE A CA 1
ATOM 748 C C . PHE A 1 98 ? -18.637 -11.972 8.662 1.00 80.69 98 PHE A C 1
ATOM 750 O O . PHE A 1 98 ? -18.164 -11.327 9.603 1.00 80.69 98 PHE A O 1
ATOM 757 N N . SER A 1 99 ? -18.812 -13.293 8.711 1.00 85.69 99 SER A N 1
ATOM 758 C CA . SER A 1 99 ? -18.343 -14.083 9.845 1.00 85.69 99 SER A CA 1
ATOM 759 C C . SER A 1 99 ? -16.816 -14.065 9.902 1.00 85.69 99 SER A C 1
ATOM 761 O O . SER A 1 99 ? -16.148 -13.984 8.871 1.00 85.69 99 SER A O 1
ATOM 763 N N . GLU A 1 100 ? -16.260 -14.201 11.105 1.00 84.31 100 GLU A N 1
ATOM 764 C CA . GLU A 1 100 ? -14.809 -14.301 11.301 1.00 84.31 100 GLU A CA 1
ATOM 765 C C . GLU A 1 100 ? -14.201 -15.424 10.449 1.00 84.31 100 GLU A C 1
ATOM 767 O O . GLU A 1 100 ? -13.170 -15.241 9.813 1.00 84.31 100 GLU A O 1
ATOM 772 N N . ALA A 1 101 ? -14.886 -16.569 10.358 1.00 87.19 101 ALA A N 1
ATOM 773 C CA . ALA A 1 101 ? -14.446 -17.705 9.552 1.00 87.19 101 ALA A CA 1
ATOM 774 C C . ALA A 1 101 ? -14.319 -17.359 8.060 1.00 87.19 101 ALA A C 1
ATOM 776 O O . ALA A 1 101 ? -13.328 -17.727 7.432 1.00 87.19 101 ALA A O 1
ATOM 777 N N . TRP A 1 102 ? -15.286 -16.618 7.505 1.00 90.81 102 TRP A N 1
ATOM 778 C CA . TRP A 1 102 ? -15.218 -16.159 6.117 1.00 90.81 102 TRP A CA 1
ATOM 779 C C . TRP A 1 102 ? -14.030 -15.214 5.918 1.00 90.81 102 TRP A C 1
ATOM 781 O O . TRP A 1 102 ? -13.265 -15.364 4.966 1.00 90.81 102 TRP A O 1
ATOM 791 N N . CYS A 1 103 ? -13.839 -14.275 6.846 1.00 90.31 103 CYS A N 1
ATOM 792 C CA . CYS A 1 103 ? -12.726 -13.334 6.812 1.00 90.31 103 CYS A CA 1
ATOM 793 C C . CYS A 1 103 ? -11.365 -14.033 6.928 1.00 90.31 103 CYS A C 1
ATOM 795 O O . CYS A 1 103 ? -10.455 -13.673 6.189 1.00 90.31 103 CYS A O 1
ATOM 797 N N . ASN A 1 104 ? -11.244 -15.068 7.764 1.00 89.38 104 ASN A N 1
ATOM 798 C CA . ASN A 1 104 ? -10.012 -15.845 7.923 1.00 89.38 104 ASN A CA 1
ATOM 799 C C . ASN A 1 104 ? -9.603 -16.523 6.612 1.00 89.38 104 ASN A C 1
ATOM 801 O O . ASN A 1 104 ? -8.435 -16.480 6.231 1.00 89.38 104 ASN A O 1
ATOM 805 N N . GLU A 1 105 ? -10.564 -17.107 5.896 1.00 90.25 105 GLU A N 1
ATOM 806 C CA . GLU A 1 105 ? -10.313 -17.732 4.597 1.00 90.25 105 GLU A CA 1
ATOM 807 C C . GLU A 1 105 ? -9.883 -16.698 3.543 1.00 90.25 105 GLU A C 1
ATOM 809 O O . GLU A 1 105 ? -8.899 -16.901 2.834 1.00 90.25 105 GLU A O 1
ATOM 814 N N . HIS A 1 106 ? -10.572 -15.555 3.474 1.00 91.88 106 HIS A N 1
ATOM 815 C CA . HIS A 1 106 ? -10.349 -14.549 2.429 1.00 91.88 106 HIS A CA 1
ATOM 816 C C . HIS A 1 106 ? -9.160 -13.619 2.712 1.00 91.88 106 HIS A C 1
ATOM 818 O O . HIS A 1 106 ? -8.614 -13.017 1.788 1.00 91.88 106 HIS A O 1
ATOM 824 N N . ALA A 1 107 ? -8.732 -13.502 3.970 1.00 92.69 107 ALA A N 1
ATOM 825 C CA . ALA A 1 107 ? -7.533 -12.766 4.345 1.00 92.69 107 ALA A CA 1
ATOM 826 C C . ALA A 1 107 ? -6.263 -13.624 4.261 1.00 92.69 107 ALA A C 1
ATOM 828 O O . ALA A 1 107 ? -5.179 -13.056 4.232 1.00 92.69 107 ALA A O 1
ATOM 829 N N . ALA A 1 108 ? -6.354 -14.958 4.177 1.00 90.50 108 ALA A N 1
ATOM 830 C CA . ALA A 1 108 ? -5.208 -15.863 4.312 1.00 90.50 108 ALA A CA 1
ATOM 831 C C . ALA A 1 108 ? -4.005 -15.523 3.405 1.00 90.50 108 ALA A C 1
ATOM 833 O O . ALA A 1 108 ? -2.864 -15.580 3.854 1.00 90.50 108 ALA A O 1
ATOM 834 N N . SER A 1 109 ? -4.229 -15.096 2.155 1.00 90.88 109 SER A N 1
ATOM 835 C CA . SER A 1 109 ? -3.161 -14.683 1.218 1.00 90.88 109 SER A CA 1
ATOM 836 C C . SER A 1 109 ? -2.504 -13.334 1.541 1.00 90.88 109 SER A C 1
ATOM 838 O O . SER A 1 109 ? -1.593 -12.892 0.840 1.00 90.88 109 SER A O 1
ATOM 840 N N . HIS A 1 110 ? -2.986 -12.655 2.576 1.00 93.19 110 HIS A N 1
ATOM 841 C CA . HIS A 1 110 ? -2.538 -11.344 3.033 1.00 93.19 110 HIS A CA 1
ATOM 842 C C . HIS A 1 110 ? -1.917 -11.390 4.431 1.00 93.19 110 HIS A C 1
ATOM 844 O O . HIS A 1 110 ? -1.315 -10.401 4.848 1.00 93.19 110 HIS A O 1
ATOM 850 N N . LEU A 1 111 ? -2.050 -12.519 5.131 1.00 93.50 111 LEU A N 1
ATOM 851 C CA . LEU A 1 111 ? -1.585 -12.694 6.498 1.00 93.50 111 LEU A CA 1
ATOM 852 C C . LEU A 1 111 ? -0.214 -13.362 6.539 1.00 93.50 111 LEU A C 1
ATOM 854 O O . LEU A 1 111 ? 0.099 -14.232 5.734 1.00 93.50 111 LEU A O 1
ATOM 858 N N . THR A 1 112 ? 0.604 -12.952 7.493 1.00 91.69 112 THR A N 1
ATOM 859 C CA . THR A 1 112 ? 1.976 -13.410 7.658 1.00 91.69 112 THR A CA 1
ATOM 860 C C . THR A 1 112 ? 2.067 -14.462 8.761 1.00 91.69 112 THR A C 1
ATOM 862 O O . THR A 1 112 ? 1.267 -14.490 9.701 1.00 91.69 112 THR A O 1
ATOM 865 N N . GLU A 1 113 ? 3.054 -15.349 8.647 1.00 85.69 113 GLU A N 1
ATOM 866 C CA . GLU A 1 113 ? 3.354 -16.356 9.681 1.00 85.69 113 GLU A CA 1
ATOM 867 C C . GLU A 1 113 ? 4.345 -15.837 10.736 1.00 85.69 113 GLU A C 1
ATOM 869 O O . GLU A 1 113 ? 4.389 -16.322 11.864 1.00 85.69 113 GLU A O 1
ATOM 874 N N . VAL A 1 114 ? 5.139 -14.831 10.367 1.00 85.19 114 VAL A N 1
ATOM 875 C CA . VAL A 1 114 ? 6.129 -14.150 11.216 1.00 85.19 114 VAL A CA 1
ATOM 876 C C . VAL A 1 114 ? 5.971 -12.639 11.066 1.00 85.19 114 VAL A C 1
ATOM 878 O O . VAL A 1 114 ? 5.252 -12.210 10.165 1.00 85.19 114 VAL A O 1
ATOM 881 N N . LYS A 1 115 ? 6.608 -11.822 11.924 1.00 84.25 115 LYS A N 1
ATOM 882 C CA . LYS A 1 115 ? 6.536 -10.339 11.890 1.00 84.25 115 LYS A CA 1
ATOM 883 C C . LYS A 1 115 ? 7.715 -9.748 11.114 1.00 84.25 115 LYS A C 1
ATOM 885 O O . LYS A 1 115 ? 8.708 -9.397 11.746 1.00 84.25 115 LYS A O 1
ATOM 890 N N . PRO A 1 116 ? 7.642 -9.623 9.775 1.00 75.56 116 PRO A N 1
ATOM 891 C CA . PRO A 1 116 ? 8.708 -8.990 9.007 1.00 75.56 116 PRO A CA 1
ATOM 892 C C . PRO A 1 116 ? 8.667 -7.461 9.123 1.00 75.56 116 PRO A C 1
ATOM 894 O O . PRO A 1 116 ? 9.689 -6.804 8.955 1.00 75.56 116 PRO A O 1
ATOM 897 N N . ILE A 1 117 ? 7.483 -6.885 9.368 1.00 88.81 117 ILE A N 1
ATOM 898 C CA . ILE A 1 117 ? 7.239 -5.441 9.349 1.00 88.81 117 ILE A CA 1
ATOM 899 C C . ILE A 1 117 ? 6.535 -5.052 10.644 1.00 88.81 117 ILE A C 1
ATOM 901 O O . ILE A 1 117 ? 5.493 -5.605 10.998 1.00 88.81 117 ILE A O 1
ATOM 905 N N . GLU A 1 118 ? 7.104 -4.085 11.351 1.00 90.00 118 GLU A N 1
ATOM 906 C CA . GLU A 1 118 ? 6.491 -3.522 12.545 1.00 90.00 118 GLU A CA 1
ATOM 907 C C . GLU A 1 118 ? 5.338 -2.574 12.180 1.00 90.00 118 GLU A C 1
ATOM 909 O O . GLU A 1 118 ? 5.466 -1.741 11.283 1.00 90.00 118 GLU A O 1
ATOM 914 N N . GLY A 1 119 ? 4.198 -2.718 12.865 1.00 91.88 119 GLY A N 1
ATOM 915 C CA . GLY A 1 119 ? 3.021 -1.872 12.645 1.00 91.88 119 GLY A CA 1
ATOM 916 C C . GLY A 1 119 ? 2.246 -2.168 11.355 1.00 91.88 119 GLY A C 1
ATOM 917 O O . GLY A 1 119 ? 1.534 -1.293 10.860 1.00 91.88 119 GLY A O 1
ATOM 918 N N . PHE A 1 120 ? 2.399 -3.368 10.786 1.00 95.19 120 PHE A N 1
ATOM 919 C CA . PHE A 1 120 ? 1.574 -3.857 9.680 1.00 95.19 120 PHE A CA 1
ATOM 920 C C . PHE A 1 120 ? 0.300 -4.510 10.220 1.00 95.19 120 PHE A C 1
ATOM 922 O O . PHE A 1 120 ? 0.386 -5.410 11.040 1.00 95.19 120 PHE A O 1
ATOM 929 N N . HIS A 1 121 ? -0.879 -4.120 9.737 1.00 96.12 121 HIS A N 1
ATOM 930 C CA . HIS A 1 121 ? -2.138 -4.805 10.059 1.00 96.12 121 HIS A CA 1
ATOM 931 C C . HIS A 1 121 ? -2.972 -5.026 8.796 1.00 96.12 121 HIS A C 1
ATOM 933 O O . HIS A 1 121 ? -2.857 -4.273 7.825 1.00 96.12 121 HIS A O 1
ATOM 939 N N . VAL A 1 122 ? -3.845 -6.035 8.806 1.00 96.31 122 VAL A N 1
ATOM 940 C CA . VAL A 1 122 ? -4.747 -6.333 7.679 1.00 96.31 122 VAL A CA 1
ATOM 941 C C . VAL A 1 122 ? -6.192 -6.095 8.092 1.00 96.31 122 VAL A C 1
ATOM 943 O O . VAL A 1 122 ? -6.651 -6.612 9.104 1.00 96.31 122 VAL A O 1
ATOM 946 N N . LEU A 1 123 ? -6.920 -5.320 7.294 1.00 95.56 123 LEU A N 1
ATOM 947 C CA . LEU A 1 123 ? -8.347 -5.059 7.459 1.00 95.56 123 LEU A CA 1
ATOM 948 C C . LEU A 1 123 ? -9.138 -5.847 6.430 1.00 95.56 123 LEU A C 1
ATOM 950 O O . LEU A 1 123 ? -8.885 -5.698 5.236 1.00 95.56 123 LEU A O 1
ATOM 954 N N . ILE A 1 124 ? -10.162 -6.574 6.866 1.00 93.06 124 ILE A N 1
ATOM 955 C CA . ILE A 1 124 ? -11.137 -7.202 5.972 1.00 93.06 124 ILE A CA 1
ATOM 956 C C . ILE A 1 124 ? -12.548 -7.045 6.528 1.00 93.06 124 ILE A C 1
ATOM 958 O O . ILE A 1 124 ? -12.793 -7.348 7.682 1.00 93.06 124 ILE A O 1
ATOM 962 N N . THR A 1 125 ? -13.461 -6.520 5.720 1.00 86.56 125 THR A N 1
ATOM 963 C CA . THR A 1 125 ? -14.898 -6.304 5.979 1.00 86.56 125 THR A CA 1
ATOM 964 C C . THR A 1 125 ? -15.387 -6.389 7.444 1.00 86.56 125 THR A C 1
ATOM 966 O O . THR A 1 125 ? -16.211 -7.234 7.785 1.00 86.56 125 THR A O 1
ATOM 969 N N . GLY A 1 126 ? -14.913 -5.485 8.313 1.00 87.50 126 GLY A N 1
ATOM 970 C CA . GLY A 1 126 ? -15.316 -5.408 9.730 1.00 87.50 126 GLY A CA 1
ATOM 971 C C . GLY A 1 126 ? -14.382 -6.101 10.732 1.00 87.50 126 GLY A C 1
ATOM 972 O O . GLY A 1 126 ? -14.679 -6.112 11.921 1.00 87.50 126 GLY A O 1
ATOM 973 N N . TRP A 1 127 ? -13.245 -6.625 10.282 1.00 93.00 127 TRP A N 1
ATOM 974 C CA . TRP A 1 127 ? -12.246 -7.335 11.077 1.00 93.00 127 TRP A CA 1
ATOM 975 C C . TRP A 1 127 ? -10.836 -6.783 10.852 1.00 93.00 127 TRP A C 1
ATOM 977 O O . TRP A 1 127 ? -10.502 -6.320 9.758 1.00 93.00 127 TRP A O 1
ATOM 987 N N . VAL A 1 128 ? -10.012 -6.850 11.897 1.00 95.56 128 VAL A N 1
ATOM 988 C CA . VAL A 1 128 ? -8.614 -6.406 11.917 1.00 95.56 128 VAL A CA 1
ATOM 989 C C . VAL A 1 128 ? -7.715 -7.539 12.397 1.00 95.56 128 VAL A C 1
ATOM 991 O O . VAL A 1 128 ? -7.856 -8.007 13.525 1.00 95.56 128 VAL A O 1
ATOM 994 N N . TYR A 1 129 ? -6.748 -7.933 11.575 1.00 95.25 129 TYR A N 1
ATOM 995 C CA . TYR A 1 129 ? -5.669 -8.845 11.945 1.00 95.25 129 TYR A CA 1
ATOM 996 C C . TYR A 1 129 ? -4.467 -8.024 12.376 1.00 95.25 129 TYR A C 1
ATOM 998 O O . TYR A 1 129 ? -3.789 -7.401 11.548 1.00 95.25 129 TYR A O 1
ATOM 1006 N N . ARG A 1 130 ? -4.232 -8.002 13.687 1.00 93.38 130 ARG A N 1
ATOM 1007 C CA . ARG A 1 130 ? -3.116 -7.263 14.274 1.00 93.38 130 ARG A CA 1
ATOM 1008 C C . ARG A 1 130 ? -1.787 -7.892 13.889 1.00 93.38 130 ARG A C 1
ATOM 1010 O O . ARG A 1 130 ? -1.692 -9.115 13.798 1.00 93.38 130 ARG A O 1
ATOM 1017 N N . ASP A 1 131 ? -0.789 -7.050 13.645 1.00 91.06 131 ASP A N 1
ATOM 1018 C CA . ASP A 1 131 ? 0.534 -7.450 13.146 1.00 91.06 131 ASP A CA 1
ATOM 1019 C C . ASP A 1 131 ? 0.482 -8.230 11.811 1.00 91.06 131 ASP A C 1
ATOM 1021 O O . ASP A 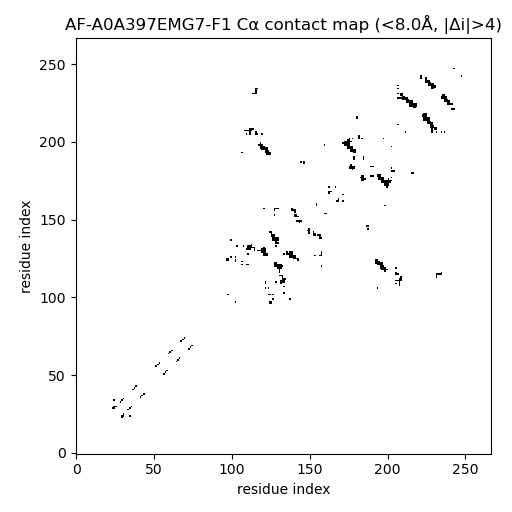1 131 ? 1.471 -8.822 11.384 1.00 91.06 131 ASP A O 1
ATOM 1025 N N . GLY A 1 132 ? -0.684 -8.247 11.148 1.00 91.00 132 GLY A N 1
ATOM 1026 C CA . GLY A 1 132 ? -0.943 -9.029 9.945 1.00 91.00 132 GLY A CA 1
ATOM 1027 C C . GLY A 1 132 ? -0.883 -10.538 10.168 1.00 91.00 132 GLY A C 1
ATOM 1028 O O . GLY A 1 132 ? -0.756 -11.274 9.200 1.00 91.00 132 GLY A O 1
ATOM 1029 N N . PHE A 1 133 ? -0.956 -11.020 11.408 1.00 90.75 133 PHE A N 1
ATOM 1030 C CA . PHE A 1 133 ? -0.697 -12.420 11.737 1.00 90.75 133 PHE A CA 1
ATOM 1031 C C . PHE A 1 133 ? -1.874 -13.346 11.466 1.00 90.75 133 PHE A C 1
ATOM 1033 O O . PHE A 1 133 ? -2.988 -13.100 11.922 1.00 90.75 133 PHE A O 1
ATOM 1040 N N . ALA A 1 134 ? -1.590 -14.481 10.823 1.00 86.81 134 ALA A N 1
ATOM 1041 C CA . ALA A 1 134 ? -2.570 -15.551 10.636 1.00 86.81 134 ALA A CA 1
ATOM 1042 C C . ALA A 1 134 ? -2.915 -16.282 11.947 1.00 86.81 134 ALA A C 1
ATOM 1044 O O . ALA A 1 134 ? -3.999 -16.844 12.082 1.00 86.81 134 ALA A O 1
ATOM 1045 N N . SER A 1 135 ? -1.989 -16.293 12.909 1.00 85.69 135 SER A N 1
ATOM 1046 C CA . SER A 1 135 ? -2.130 -16.992 14.193 1.00 85.69 135 SER A CA 1
ATOM 1047 C C . SER A 1 135 ? -2.829 -16.168 15.277 1.00 85.69 135 SER A C 1
ATOM 1049 O O . SER A 1 135 ? -3.245 -16.727 16.293 1.00 85.69 135 SER A O 1
ATOM 1051 N N . THR A 1 136 ? -2.969 -14.856 15.076 1.00 87.81 136 THR A N 1
ATOM 1052 C CA . THR A 1 136 ? -3.632 -13.958 16.024 1.00 87.81 136 THR A CA 1
ATOM 1053 C C . THR A 1 136 ? -5.112 -13.834 15.659 1.00 87.81 136 THR A C 1
ATOM 1055 O O . THR A 1 136 ? -5.416 -13.526 14.506 1.00 87.81 136 THR A O 1
ATOM 1058 N N . PRO A 1 137 ? -6.045 -14.022 16.613 1.00 89.38 137 PRO A N 1
ATOM 1059 C CA . PRO A 1 137 ? -7.468 -13.825 16.358 1.00 89.38 137 PRO A CA 1
ATOM 1060 C C . PRO A 1 137 ? -7.770 -12.417 15.841 1.00 89.38 137 PRO A C 1
ATOM 1062 O O . PRO A 1 137 ? -7.203 -11.430 16.324 1.00 89.38 137 PRO A O 1
ATOM 1065 N N . ALA A 1 138 ? -8.687 -12.327 14.881 1.00 93.00 138 ALA A N 1
ATOM 1066 C CA . ALA A 1 138 ? -9.098 -11.047 14.334 1.00 93.00 138 ALA A CA 1
ATOM 1067 C C . ALA A 1 138 ? -9.951 -10.275 15.349 1.00 93.00 138 ALA A C 1
ATOM 1069 O O . ALA A 1 138 ? -10.757 -10.839 16.088 1.00 93.00 138 ALA A O 1
ATOM 1070 N N . VAL A 1 139 ? -9.797 -8.954 15.372 1.00 94.44 139 VAL A N 1
ATOM 1071 C CA . VAL A 1 139 ? -10.561 -8.064 16.249 1.00 94.44 139 VAL A CA 1
ATOM 1072 C C . VAL A 1 139 ? -11.629 -7.352 15.424 1.00 94.44 139 VAL A C 1
ATOM 1074 O O . VAL A 1 139 ? -11.294 -6.774 14.387 1.00 94.44 139 VAL A O 1
ATOM 1077 N N . PRO A 1 140 ? -12.905 -7.360 15.842 1.00 92.88 140 PRO A N 1
ATOM 1078 C CA . PRO A 1 140 ? -13.946 -6.665 15.105 1.00 92.88 140 PRO A CA 1
ATOM 1079 C C . PRO A 1 140 ? -13.764 -5.146 15.202 1.00 92.88 140 PRO A C 1
ATOM 1081 O O . PRO A 1 140 ? -13.378 -4.610 16.243 1.00 92.88 140 PRO A O 1
ATOM 1084 N N . PHE A 1 141 ? -14.103 -4.440 14.128 1.00 90.81 141 PHE A N 1
ATOM 1085 C CA . PHE A 1 141 ? -14.205 -2.985 14.101 1.00 90.81 141 PHE A CA 1
ATOM 1086 C C . PHE A 1 141 ? -15.544 -2.556 13.498 1.00 90.81 141 PHE A C 1
ATOM 1088 O O . PHE A 1 141 ? -16.179 -3.277 12.728 1.00 90.81 141 PHE A O 1
ATOM 1095 N N . THR A 1 142 ? -15.992 -1.355 13.848 1.00 87.19 142 THR A N 1
ATOM 1096 C CA . THR A 1 142 ? -17.253 -0.810 13.353 1.00 87.19 142 THR A CA 1
ATOM 1097 C C . THR A 1 142 ? -17.022 -0.132 12.009 1.00 87.19 142 THR A C 1
ATOM 1099 O O . THR A 1 142 ? -16.358 0.901 11.920 1.00 87.19 142 THR A O 1
ATOM 1102 N N . SER A 1 143 ? -17.606 -0.683 10.944 1.00 80.81 143 SER A N 1
ATOM 1103 C CA . SER A 1 143 ? -17.646 0.003 9.652 1.00 80.81 143 SER A CA 1
ATOM 1104 C C . SER A 1 143 ? -18.458 1.296 9.766 1.00 80.81 143 SER A C 1
ATOM 1106 O O . SER A 1 143 ? -19.546 1.297 10.340 1.00 80.81 143 SER A O 1
ATOM 1108 N N . SER A 1 144 ? -17.974 2.383 9.170 1.00 84.56 144 SER A N 1
ATOM 1109 C CA . SER A 1 144 ? -18.682 3.664 9.114 1.00 84.56 144 SER A CA 1
ATOM 1110 C C . SER A 1 144 ? -18.703 4.199 7.689 1.00 84.56 144 SER A C 1
ATOM 1112 O O . SER A 1 144 ? -17.804 3.915 6.904 1.00 84.56 144 SER A O 1
ATOM 1114 N N . SER A 1 145 ? -19.716 5.001 7.357 1.00 84.19 145 SER A N 1
ATOM 1115 C CA . SER A 1 145 ? -19.750 5.785 6.118 1.00 84.19 145 SER A CA 1
ATOM 1116 C C . SER A 1 145 ? -18.929 7.078 6.212 1.00 84.19 145 SER A C 1
ATOM 1118 O O . SER A 1 145 ? -18.721 7.747 5.202 1.00 84.19 145 SER A O 1
ATOM 1120 N N . SER A 1 146 ? -18.502 7.461 7.420 1.00 91.25 146 SER A N 1
ATOM 1121 C CA . SER A 1 146 ? -17.626 8.607 7.669 1.00 91.25 146 SER A CA 1
ATOM 1122 C C . SER A 1 146 ? -16.175 8.147 7.743 1.00 91.25 146 SER A C 1
ATOM 1124 O O . SER A 1 146 ? -15.863 7.227 8.498 1.00 91.25 146 SER A O 1
ATOM 1126 N N . TRP A 1 147 ? -15.284 8.820 7.010 1.00 90.00 147 TRP A N 1
ATOM 1127 C CA . TRP A 1 147 ? -13.846 8.529 7.032 1.00 90.00 147 TRP A CA 1
ATOM 1128 C C . TRP A 1 147 ? -13.247 8.671 8.437 1.00 90.00 147 TRP A C 1
ATOM 1130 O O . TRP A 1 147 ? -12.517 7.795 8.882 1.00 90.00 147 TRP A O 1
ATOM 1140 N N . THR A 1 148 ? -13.614 9.726 9.171 1.00 91.50 148 THR A N 1
ATOM 1141 C CA . THR A 1 148 ? -13.114 9.971 10.532 1.00 91.50 148 THR A CA 1
ATOM 1142 C C . THR A 1 148 ? -13.501 8.844 11.485 1.00 91.50 148 THR A C 1
ATOM 1144 O O . THR A 1 148 ? -12.634 8.247 12.106 1.00 91.50 148 THR A O 1
ATOM 1147 N N . SER A 1 149 ? -14.786 8.490 11.546 1.00 91.25 149 SER A N 1
ATOM 1148 C CA . SER A 1 149 ? -15.258 7.437 12.455 1.00 91.25 149 SER A CA 1
ATOM 1149 C C . SER A 1 149 ? -14.775 6.045 12.044 1.00 91.25 149 SER A C 1
ATOM 1151 O O . SER A 1 149 ? -14.603 5.177 12.894 1.00 91.25 149 SER A O 1
ATOM 1153 N N . PHE A 1 150 ? -14.559 5.818 10.743 1.00 92.19 150 PHE A N 1
ATOM 1154 C CA . PHE A 1 150 ? -13.905 4.606 10.257 1.00 92.19 150 PHE A CA 1
ATOM 1155 C C . PHE A 1 150 ? -12.469 4.521 10.788 1.00 92.19 150 PHE A C 1
ATOM 1157 O O . PHE A 1 150 ? -12.102 3.505 11.372 1.00 92.19 150 PHE A O 1
ATOM 1164 N N . ASN A 1 151 ? -11.691 5.598 10.655 1.00 92.94 151 ASN A N 1
ATOM 1165 C CA . ASN A 1 151 ? -10.315 5.656 11.140 1.00 92.94 151 ASN A CA 1
ATOM 1166 C C . ASN A 1 151 ? -10.231 5.480 12.660 1.00 92.94 151 ASN A C 1
ATOM 1168 O O . ASN A 1 151 ? -9.452 4.652 13.110 1.00 92.94 151 ASN A O 1
ATOM 1172 N N . GLU A 1 152 ? -11.074 6.164 13.438 1.00 93.56 152 GLU A N 1
ATOM 1173 C CA . GLU A 1 152 ? -11.135 6.005 14.902 1.00 93.56 152 GLU A CA 1
ATOM 1174 C C . GLU A 1 152 ? -11.427 4.549 15.305 1.00 93.56 152 GLU A C 1
ATOM 1176 O O . GLU A 1 152 ? -10.808 4.002 16.221 1.00 93.56 152 GLU A O 1
ATOM 1181 N N . SER A 1 153 ? -12.348 3.882 14.596 1.00 93.88 153 SER A N 1
ATOM 1182 C CA . SER A 1 153 ? -12.642 2.474 14.864 1.00 93.88 153 SER A CA 1
ATOM 1183 C C . SER A 1 153 ? -11.484 1.552 14.483 1.00 93.88 153 SER A C 1
ATOM 1185 O O . SER A 1 153 ? -11.280 0.548 15.167 1.00 93.88 153 SER A O 1
ATOM 1187 N N . VAL A 1 154 ? -10.756 1.856 13.406 1.00 94.62 154 VAL A N 1
ATOM 1188 C CA . VAL A 1 154 ? -9.568 1.100 12.992 1.00 94.62 154 VAL A CA 1
ATOM 1189 C C . VAL A 1 154 ? -8.435 1.295 13.994 1.00 94.62 154 VAL A C 1
ATOM 1191 O O . VAL A 1 154 ? -7.855 0.304 14.415 1.00 94.62 154 VAL A O 1
ATOM 1194 N N . GLU A 1 155 ? -8.154 2.524 14.431 1.00 95.06 155 GLU A N 1
ATOM 1195 C CA . GLU A 1 155 ? -7.129 2.830 15.440 1.00 95.06 155 GLU A CA 1
ATOM 1196 C C . GLU A 1 155 ? -7.375 2.056 16.735 1.00 95.06 155 GLU A C 1
ATOM 1198 O O . GLU A 1 155 ? -6.469 1.404 17.259 1.00 95.06 155 GLU A O 1
ATOM 1203 N N . SER A 1 156 ? -8.625 2.055 17.207 1.00 94.94 156 SER A N 1
ATOM 1204 C CA . SER A 1 156 ? -9.023 1.302 18.394 1.00 94.94 156 SER A CA 1
ATOM 1205 C C . SER A 1 156 ? -8.864 -0.212 18.202 1.00 94.94 156 SER A C 1
ATOM 1207 O O . SER A 1 156 ? -8.285 -0.887 19.056 1.00 94.94 156 SER A O 1
ATOM 1209 N N . ALA A 1 157 ? -9.325 -0.760 17.073 1.00 94.69 157 ALA A N 1
ATOM 1210 C CA . ALA A 1 157 ? -9.269 -2.198 16.816 1.00 94.69 157 ALA A CA 1
ATOM 1211 C C . ALA A 1 157 ? -7.843 -2.704 16.544 1.00 94.69 157 ALA A C 1
ATOM 1213 O O . ALA A 1 157 ? -7.482 -3.776 17.033 1.00 94.69 157 ALA A O 1
ATOM 1214 N N . ALA A 1 158 ? -7.021 -1.932 15.830 1.00 94.44 158 ALA A N 1
ATOM 1215 C CA . ALA A 1 158 ? -5.614 -2.220 15.549 1.00 94.44 158 ALA A CA 1
ATOM 1216 C C . ALA A 1 158 ? -4.681 -1.895 16.730 1.00 94.44 158 ALA A C 1
ATOM 1218 O O . ALA A 1 158 ? -3.528 -2.313 16.719 1.00 94.44 158 ALA A O 1
ATOM 1219 N N . ASN A 1 159 ? -5.188 -1.225 17.773 1.00 94.81 159 ASN A N 1
ATOM 1220 C CA . ASN A 1 159 ? -4.420 -0.784 18.940 1.00 94.81 159 ASN A CA 1
ATOM 1221 C C . ASN A 1 159 ? -3.259 0.161 18.573 1.00 94.81 159 ASN A C 1
ATOM 1223 O O . ASN A 1 159 ? -2.156 0.052 19.110 1.00 94.81 159 ASN A O 1
ATOM 1227 N N . ILE A 1 160 ? -3.518 1.095 17.655 1.00 93.62 160 ILE A N 1
ATOM 1228 C CA . ILE A 1 160 ? -2.536 2.095 17.227 1.00 93.62 160 ILE A CA 1
ATOM 1229 C C . ILE A 1 160 ? -2.474 3.186 18.292 1.00 93.62 160 ILE A C 1
ATOM 1231 O O . ILE A 1 160 ? -3.445 3.907 18.524 1.00 93.62 160 ILE A O 1
ATOM 1235 N N . ALA A 1 161 ? -1.324 3.313 18.949 1.00 88.88 161 ALA A N 1
ATOM 1236 C CA . ALA A 1 161 ? -1.134 4.325 19.977 1.00 88.88 161 ALA A CA 1
ATOM 1237 C C . ALA A 1 161 ? -0.906 5.716 19.351 1.00 88.88 161 ALA A C 1
ATOM 1239 O O . ALA A 1 161 ? -0.044 5.856 18.467 1.00 88.88 161 ALA A O 1
ATOM 1240 N N . PRO A 1 162 ? -1.614 6.761 19.827 1.00 88.19 162 PRO A N 1
ATOM 1241 C CA . PRO A 1 162 ? -1.319 8.124 19.420 1.00 88.19 162 PRO A CA 1
ATOM 1242 C C . PRO A 1 162 ? 0.093 8.519 19.884 1.00 88.19 162 PRO A C 1
ATOM 1244 O O . PRO A 1 162 ? 0.567 8.020 20.910 1.00 88.19 162 PRO A O 1
ATOM 1247 N N . PRO A 1 163 ? 0.776 9.415 19.154 1.00 89.81 163 PRO A N 1
ATOM 1248 C CA . PRO A 1 163 ? 2.070 9.933 19.580 1.00 89.81 163 PRO A CA 1
ATOM 1249 C C . PRO A 1 163 ? 1.928 10.630 20.940 1.00 89.81 163 PRO A C 1
ATOM 1251 O O . PRO A 1 163 ? 1.036 11.453 21.145 1.00 89.81 163 PRO A O 1
ATOM 1254 N N . SER A 1 164 ? 2.800 10.271 21.877 1.00 91.38 164 SER A N 1
ATOM 1255 C CA . SER A 1 164 ? 2.718 10.659 23.289 1.00 91.38 164 SER A CA 1
ATOM 1256 C C . SER A 1 164 ? 3.875 11.553 23.729 1.00 91.38 164 SER A C 1
ATOM 1258 O O . SER A 1 164 ? 3.710 12.407 24.601 1.00 91.38 164 SER A O 1
ATOM 1260 N N . THR A 1 165 ? 5.048 11.390 23.115 1.00 94.25 165 THR A N 1
ATOM 1261 C CA . THR A 1 165 ? 6.233 12.204 23.412 1.00 94.25 165 THR A CA 1
ATOM 1262 C C . THR A 1 165 ? 6.370 13.369 22.426 1.00 94.25 165 THR A C 1
ATOM 1264 O O . THR A 1 165 ? 5.916 13.258 21.288 1.00 94.25 165 THR A O 1
ATOM 1267 N N . PRO A 1 166 ? 7.044 14.479 22.792 1.00 95.06 166 PRO A N 1
ATOM 1268 C CA . PRO A 1 166 ? 7.301 15.576 21.855 1.00 95.06 166 PRO A CA 1
ATOM 1269 C C . PRO A 1 166 ? 8.018 15.124 20.576 1.00 95.06 166 PRO A C 1
ATOM 1271 O O . PRO A 1 166 ? 7.669 15.571 19.490 1.00 95.06 166 PRO A O 1
ATOM 1274 N N . HIS A 1 167 ? 8.965 14.187 20.696 1.00 92.19 167 HIS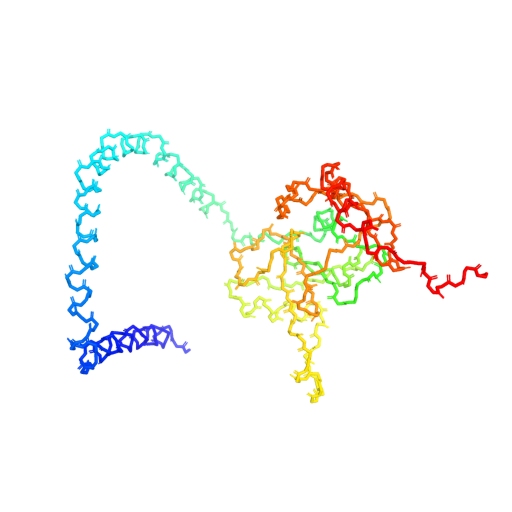 A N 1
ATOM 1275 C CA . HIS A 1 167 ? 9.684 13.628 19.552 1.00 92.19 167 HIS A CA 1
ATOM 1276 C C . HIS A 1 167 ? 8.760 12.807 18.640 1.00 92.19 167 HIS A C 1
ATOM 1278 O O . HIS A 1 167 ? 8.822 12.934 17.422 1.00 92.19 167 HIS A O 1
ATOM 1284 N N . GLU A 1 168 ? 7.855 12.003 19.206 1.00 90.69 168 GLU A N 1
ATOM 1285 C CA . GLU A 1 168 ? 6.849 11.291 18.411 1.00 90.69 168 GLU A CA 1
ATOM 1286 C C . GLU A 1 168 ? 5.892 12.260 17.717 1.00 90.69 168 GLU A C 1
ATOM 1288 O O . GLU A 1 168 ? 5.575 12.070 16.552 1.00 90.69 168 GLU A O 1
ATOM 1293 N N . ILE A 1 169 ? 5.449 13.313 18.403 1.00 91.19 169 ILE A N 1
ATOM 1294 C CA . ILE A 1 169 ? 4.545 14.310 17.819 1.00 91.19 169 ILE A CA 1
ATOM 1295 C C . ILE A 1 169 ? 5.216 15.043 16.645 1.00 91.19 169 ILE A C 1
ATOM 1297 O O . ILE A 1 169 ? 4.546 15.364 15.667 1.00 91.19 169 ILE A O 1
ATOM 1301 N N . GLU A 1 170 ? 6.524 15.300 16.728 1.00 93.75 170 GLU A N 1
ATOM 1302 C CA . GLU A 1 170 ? 7.277 16.016 15.694 1.00 93.75 170 GLU A CA 1
ATOM 1303 C C . GLU A 1 170 ? 7.674 15.126 14.504 1.00 93.75 170 GLU A C 1
ATOM 1305 O O . GLU A 1 170 ? 7.577 15.562 13.357 1.00 93.75 170 GLU A O 1
ATOM 1310 N N . TYR A 1 171 ? 8.105 13.884 14.756 1.00 90.94 171 TYR A N 1
ATOM 1311 C CA . TYR A 1 171 ? 8.747 13.047 13.734 1.00 90.94 171 TYR A CA 1
ATOM 1312 C C . TYR A 1 171 ? 7.966 11.784 13.352 1.00 90.94 171 TYR A C 1
ATOM 1314 O O . TYR A 1 171 ? 8.210 11.234 12.272 1.00 90.94 171 TYR A O 1
ATOM 1322 N N . LYS A 1 172 ? 7.035 11.297 14.187 1.00 88.44 172 LYS A N 1
ATOM 1323 C CA . LYS A 1 172 ? 6.270 10.082 13.870 1.00 88.44 172 LYS A CA 1
ATOM 1324 C C . LYS A 1 172 ? 5.298 10.394 12.737 1.00 88.44 172 LYS A C 1
ATOM 1326 O O . LYS A 1 172 ? 4.413 11.239 12.856 1.00 88.44 172 LYS A O 1
ATOM 1331 N N . GLN A 1 173 ? 5.458 9.684 11.627 1.00 91.56 173 GLN A N 1
ATOM 1332 C CA . GLN A 1 173 ? 4.511 9.754 10.523 1.00 91.56 173 GLN A CA 1
ATOM 1333 C C . GLN A 1 173 ? 3.146 9.209 10.976 1.00 91.56 173 GLN A C 1
ATOM 1335 O O . GLN A 1 173 ? 3.100 8.216 11.706 1.00 91.56 173 GLN A O 1
ATOM 1340 N N . PRO A 1 174 ? 2.029 9.824 10.551 1.00 92.38 174 PRO A N 1
ATOM 1341 C CA . PRO A 1 174 ? 0.712 9.262 10.798 1.00 92.38 174 PRO A CA 1
ATOM 1342 C C . PRO A 1 174 ? 0.560 7.955 10.023 1.00 92.38 174 PRO A C 1
ATOM 1344 O O . PRO A 1 174 ? 1.053 7.827 8.899 1.00 92.38 174 PRO A O 1
ATOM 1347 N N . TRP A 1 175 ? -0.174 7.009 10.599 1.00 95.31 175 TRP A N 1
ATOM 1348 C CA . TRP A 1 175 ? -0.457 5.740 9.947 1.00 95.31 175 TRP A CA 1
ATOM 1349 C C . TRP A 1 175 ? -1.217 5.935 8.623 1.00 95.31 175 TRP A C 1
ATOM 1351 O O . TRP A 1 175 ? -1.840 6.970 8.358 1.00 95.31 175 TRP A O 1
ATOM 1361 N N . GLY A 1 176 ? -1.136 4.938 7.748 1.00 95.38 176 GLY A N 1
ATOM 1362 C CA . GLY A 1 176 ? -1.745 4.985 6.425 1.00 95.38 176 GLY A CA 1
ATOM 1363 C C . GLY A 1 176 ? -2.538 3.731 6.100 1.00 95.38 176 GLY A C 1
ATOM 1364 O O . GLY A 1 176 ? -2.164 2.629 6.496 1.00 95.38 176 GLY A O 1
ATOM 1365 N N . LEU A 1 177 ? -3.611 3.919 5.333 1.00 96.38 177 LEU A N 1
ATOM 1366 C CA . LEU A 1 177 ? -4.369 2.846 4.699 1.00 96.38 177 LEU A CA 1
ATOM 1367 C C . LEU A 1 177 ? -3.929 2.678 3.260 1.00 96.38 177 LEU A C 1
ATOM 1369 O O . LEU A 1 177 ? -3.803 3.657 2.520 1.00 96.38 177 LEU A O 1
ATOM 1373 N N . PHE A 1 178 ? -3.759 1.433 2.851 1.00 96.31 178 PHE A N 1
ATOM 1374 C CA . PHE A 1 178 ? -3.327 1.086 1.513 1.00 96.31 178 PHE A CA 1
ATOM 1375 C C . PHE A 1 178 ? -4.151 -0.069 0.975 1.00 96.31 178 PHE A C 1
ATOM 1377 O O . PHE A 1 178 ? -4.547 -0.983 1.690 1.00 96.31 178 PHE A O 1
ATOM 1384 N N . THR A 1 179 ? -4.396 -0.042 -0.323 1.00 93.62 179 THR A N 1
ATOM 1385 C CA . THR A 1 179 ? -4.864 -1.228 -1.040 1.00 93.62 179 THR A CA 1
ATOM 1386 C C . THR A 1 179 ? -3.759 -2.294 -1.063 1.00 93.62 179 THR A C 1
ATOM 1388 O O . THR A 1 179 ? -2.578 -1.947 -0.941 1.00 93.62 179 THR A O 1
ATOM 1391 N N . PRO A 1 180 ? -4.086 -3.579 -1.297 1.00 91.50 180 PRO A N 1
ATOM 1392 C CA . PRO A 1 180 ? -3.070 -4.613 -1.469 1.00 91.50 180 PRO A CA 1
ATOM 1393 C C . PRO A 1 180 ? -2.079 -4.338 -2.599 1.00 91.50 180 PRO A C 1
ATOM 1395 O O . PRO A 1 180 ? -1.010 -4.928 -2.584 1.00 91.50 180 PRO A O 1
ATOM 1398 N N . THR A 1 181 ? -2.415 -3.463 -3.555 1.00 88.56 181 THR A N 1
ATOM 1399 C CA . THR A 1 181 ? -1.549 -3.063 -4.673 1.00 88.56 181 THR A CA 1
ATOM 1400 C C . THR A 1 181 ? -0.639 -1.870 -4.354 1.00 88.56 181 THR A C 1
ATOM 1402 O O . THR A 1 181 ? 0.097 -1.418 -5.225 1.00 88.56 181 THR A O 1
ATOM 1405 N N . GLY A 1 182 ? -0.697 -1.322 -3.136 1.00 90.62 182 GLY A N 1
ATOM 1406 C CA . GLY A 1 182 ? 0.154 -0.208 -2.701 1.00 90.62 182 GLY A CA 1
ATOM 1407 C C . GLY A 1 182 ? -0.422 1.188 -2.907 1.00 90.62 182 GLY A C 1
ATOM 1408 O O . GLY A 1 182 ? 0.200 2.177 -2.526 1.00 90.62 182 GLY A O 1
ATOM 1409 N N . THR A 1 183 ? -1.635 1.316 -3.445 1.00 91.56 183 THR A N 1
ATOM 1410 C CA . THR A 1 183 ? -2.294 2.624 -3.563 1.00 91.56 183 THR A CA 1
ATOM 1411 C C . THR A 1 183 ? -2.776 3.110 -2.200 1.00 91.56 183 THR A C 1
ATOM 1413 O O . THR A 1 183 ? -3.567 2.419 -1.552 1.00 91.56 183 THR A O 1
ATOM 1416 N N . ARG A 1 184 ? -2.357 4.318 -1.795 1.00 94.94 184 ARG A N 1
ATOM 1417 C CA . ARG A 1 184 ? -2.825 4.972 -0.564 1.00 94.94 184 ARG A CA 1
ATOM 1418 C C . ARG A 1 184 ? -4.310 5.326 -0.652 1.00 94.94 184 ARG A C 1
ATOM 1420 O O . ARG A 1 184 ? -4.790 5.873 -1.652 1.00 94.94 184 ARG A O 1
ATOM 1427 N N . MET A 1 185 ? -5.027 5.025 0.420 1.00 94.44 185 MET A N 1
ATOM 1428 C CA . MET A 1 185 ? -6.437 5.334 0.587 1.00 94.44 185 MET A CA 1
ATOM 1429 C C . MET A 1 185 ? -6.596 6.656 1.340 1.00 94.44 185 MET A C 1
ATOM 1431 O O . MET A 1 185 ? -6.060 6.844 2.427 1.00 94.44 185 MET A O 1
ATOM 1435 N N . ASP A 1 186 ? -7.363 7.554 0.742 1.00 91.56 186 ASP A N 1
ATOM 1436 C CA . ASP A 1 186 ? -7.773 8.868 1.255 1.00 91.56 186 ASP A CA 1
ATOM 1437 C C . ASP A 1 186 ? -9.302 8.971 1.412 1.00 91.56 186 ASP A C 1
ATOM 1439 O O . ASP A 1 186 ? -9.814 9.947 1.955 1.00 91.56 186 ASP A O 1
ATOM 1443 N N . ALA A 1 187 ? -10.035 7.965 0.928 1.00 89.50 187 ALA A N 1
ATOM 1444 C CA . ALA A 1 187 ? -11.483 7.885 0.973 1.00 89.50 187 ALA A CA 1
ATOM 1445 C C . ALA A 1 187 ? -11.956 6.424 1.001 1.00 89.50 187 ALA A C 1
ATOM 1447 O O . ALA A 1 187 ? -11.349 5.534 0.393 1.00 89.50 187 ALA A O 1
ATOM 1448 N N . LEU A 1 188 ? -13.116 6.188 1.626 1.00 88.25 188 LEU A N 1
ATOM 1449 C CA . LEU A 1 188 ? -13.764 4.867 1.682 1.00 88.25 188 LEU A CA 1
ATOM 1450 C C . LEU A 1 188 ? -14.133 4.327 0.295 1.00 88.25 188 LEU A C 1
ATOM 1452 O O . LEU A 1 188 ? -14.232 3.120 0.107 1.00 88.25 188 LEU A O 1
ATOM 1456 N N . THR A 1 189 ? -14.287 5.199 -0.705 1.00 89.06 189 THR A N 1
ATOM 1457 C CA . THR A 1 189 ? -14.575 4.804 -2.092 1.00 89.06 189 THR A CA 1
ATOM 1458 C C . THR A 1 189 ? -13.458 3.989 -2.733 1.00 89.06 189 THR A C 1
ATOM 1460 O O . THR A 1 189 ? -13.715 3.366 -3.760 1.00 89.06 189 THR A O 1
ATOM 1463 N N . LYS A 1 190 ? -12.245 3.963 -2.163 1.00 88.06 190 LYS A N 1
ATOM 1464 C CA . LYS A 1 190 ? -11.132 3.098 -2.593 1.00 88.06 190 LYS A CA 1
ATOM 1465 C C . LYS A 1 190 ? -11.114 1.745 -1.875 1.00 88.06 190 LYS A C 1
ATOM 1467 O O . LYS A 1 190 ? -10.411 0.842 -2.315 1.00 88.06 190 LYS A O 1
ATOM 1472 N N . TYR A 1 191 ? -11.891 1.579 -0.805 1.00 88.69 191 TYR A N 1
ATOM 1473 C CA . TYR A 1 191 ? -11.967 0.321 -0.072 1.00 88.69 191 TYR A CA 1
ATOM 1474 C C . TYR A 1 191 ? -12.709 -0.733 -0.902 1.00 88.69 191 TYR A C 1
ATOM 1476 O O . TYR A 1 191 ? -13.793 -0.483 -1.436 1.00 88.69 191 TYR A O 1
ATOM 1484 N N . ARG A 1 192 ? -12.104 -1.911 -1.052 1.00 87.38 192 ARG A N 1
ATOM 1485 C CA . ARG A 1 192 ? -12.626 -3.024 -1.866 1.00 87.38 192 ARG A CA 1
ATOM 1486 C C . ARG A 1 192 ? -12.725 -4.313 -1.050 1.00 87.38 192 ARG A C 1
ATOM 1488 O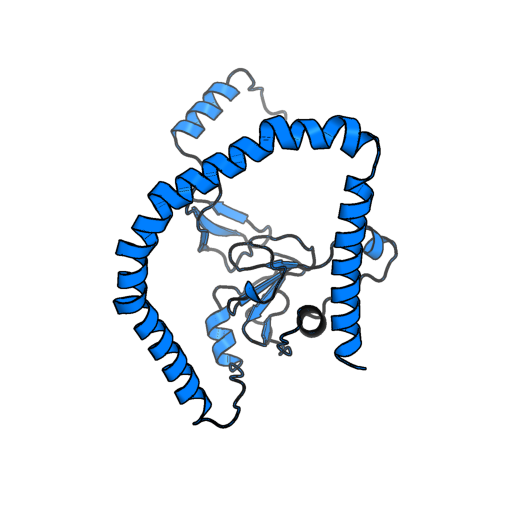 O . ARG A 1 192 ? -12.480 -5.394 -1.562 1.00 87.38 192 ARG A O 1
ATOM 1495 N N . GLY A 1 193 ? -13.045 -4.182 0.235 1.00 88.25 193 GLY A N 1
ATOM 1496 C CA . GLY A 1 193 ? -13.173 -5.306 1.163 1.00 88.25 193 GLY A CA 1
ATOM 1497 C C . GLY A 1 193 ? -11.888 -5.631 1.914 1.00 88.25 193 GLY A C 1
ATOM 1498 O O . GLY A 1 193 ? -11.986 -6.021 3.068 1.00 88.25 193 GLY A O 1
ATOM 1499 N N . ILE A 1 194 ? -10.708 -5.383 1.336 1.00 93.38 194 ILE A N 1
ATOM 1500 C CA . ILE A 1 194 ? -9.418 -5.566 2.013 1.00 93.38 194 ILE A CA 1
ATOM 1501 C C . ILE A 1 194 ? -8.538 -4.314 1.939 1.00 93.38 194 ILE A C 1
ATOM 1503 O O . ILE A 1 194 ? -8.516 -3.612 0.923 1.00 93.38 194 ILE A O 1
ATOM 1507 N N . ALA A 1 195 ? -7.828 -4.022 3.027 1.00 95.81 195 ALA A N 1
ATOM 1508 C CA . ALA A 1 195 ? -6.854 -2.939 3.107 1.00 95.81 195 ALA A CA 1
ATOM 1509 C C . ALA A 1 195 ? -5.718 -3.294 4.070 1.00 95.81 195 ALA A C 1
ATOM 1511 O O . ALA A 1 195 ? -5.888 -4.088 4.990 1.00 95.81 195 ALA A O 1
ATOM 1512 N N . TYR A 1 196 ? -4.564 -2.677 3.862 1.00 96.56 196 TYR A N 1
ATOM 1513 C CA . TYR A 1 196 ? -3.413 -2.747 4.745 1.00 96.56 196 TYR A CA 1
ATOM 1514 C C . TYR A 1 196 ? -3.301 -1.461 5.543 1.00 96.56 196 TYR A C 1
ATOM 1516 O O . TYR A 1 196 ? -3.457 -0.366 5.003 1.00 96.56 196 TYR A O 1
ATOM 1524 N N . VAL A 1 197 ? -2.997 -1.609 6.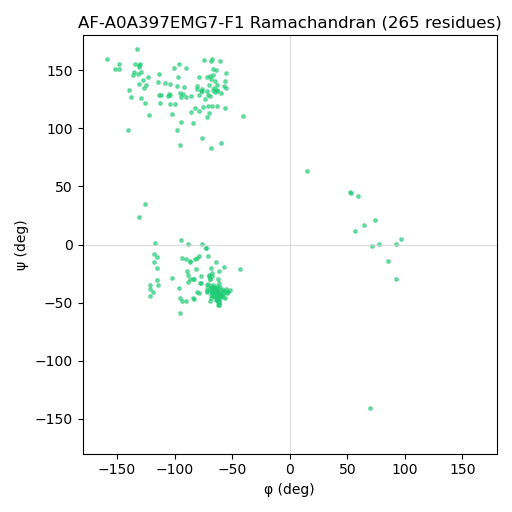821 1.00 96.69 197 VAL A N 1
ATOM 1525 C CA . VAL A 1 197 ? -2.693 -0.521 7.742 1.00 96.69 197 VAL A CA 1
ATOM 1526 C C . VAL A 1 197 ? -1.195 -0.550 7.988 1.00 96.69 197 VAL A C 1
ATOM 1528 O O . VAL A 1 197 ? -0.650 -1.597 8.329 1.00 96.69 197 VAL A O 1
ATOM 1531 N N . MET A 1 198 ? -0.541 0.593 7.809 1.00 96.06 198 MET A N 1
ATOM 1532 C CA . MET A 1 198 ? 0.886 0.765 8.075 1.00 96.06 198 MET A CA 1
ATOM 1533 C C . MET A 1 198 ? 1.058 1.890 9.088 1.00 96.06 198 MET A C 1
ATOM 1535 O O . MET A 1 198 ? 0.818 3.052 8.753 1.00 96.06 198 MET A O 1
ATOM 1539 N N . GLU A 1 199 ? 1.484 1.574 10.311 1.00 94.38 199 GLU A N 1
ATOM 1540 C CA . GLU A 1 199 ? 1.667 2.581 11.367 1.00 94.38 199 GLU A CA 1
ATOM 1541 C C . GLU A 1 199 ? 2.727 3.633 11.022 1.00 94.38 199 GLU A C 1
ATOM 1543 O O . GLU A 1 199 ? 2.584 4.788 11.407 1.00 94.38 199 GLU A O 1
ATOM 1548 N N . GLY A 1 200 ? 3.741 3.270 10.229 1.00 90.25 200 GLY A N 1
ATOM 1549 C CA . GLY A 1 200 ? 4.758 4.202 9.728 1.00 90.25 200 GLY A CA 1
ATOM 1550 C C . GLY A 1 200 ? 4.295 5.101 8.573 1.00 90.25 200 GLY A C 1
ATOM 1551 O O . GLY A 1 200 ? 5.094 5.868 8.042 1.00 90.25 200 GLY A O 1
ATOM 1552 N N . GLY A 1 201 ? 3.040 4.982 8.124 1.00 92.25 201 GLY A N 1
ATOM 1553 C CA . GLY A 1 201 ? 2.465 5.838 7.079 1.00 92.25 201 GLY A CA 1
ATOM 1554 C C . GLY A 1 201 ? 2.993 5.603 5.663 1.00 92.25 201 GLY A C 1
ATOM 1555 O O . GLY A 1 201 ? 2.529 6.256 4.726 1.00 92.25 201 GLY A O 1
ATOM 1556 N N . GLN A 1 202 ? 3.933 4.673 5.498 1.00 93.88 202 GLN A N 1
ATOM 1557 C CA . GLN A 1 202 ? 4.555 4.309 4.231 1.00 93.88 202 GLN A CA 1
ATOM 1558 C C . GLN A 1 202 ? 4.198 2.881 3.856 1.00 93.88 202 GLN A C 1
ATOM 1560 O O . GLN A 1 202 ? 4.148 1.989 4.703 1.00 93.88 202 GLN A O 1
ATOM 1565 N N . PHE A 1 203 ? 3.944 2.671 2.571 1.00 93.94 203 PHE A N 1
ATOM 1566 C CA . PHE A 1 203 ? 3.636 1.348 2.069 1.00 93.94 203 PHE A CA 1
ATOM 1567 C C . PHE A 1 203 ? 4.912 0.531 1.901 1.00 93.94 203 PHE A C 1
ATOM 1569 O O . PHE A 1 203 ? 5.849 0.950 1.224 1.00 93.94 203 PHE A O 1
ATOM 1576 N N . VAL A 1 204 ? 4.900 -0.669 2.467 1.00 92.31 204 VAL A N 1
ATOM 1577 C CA . VAL A 1 204 ? 5.904 -1.702 2.233 1.00 92.31 204 VAL A CA 1
ATOM 1578 C C . VAL A 1 204 ? 5.159 -2.956 1.809 1.00 92.31 204 VAL A C 1
ATOM 1580 O O . VAL A 1 204 ? 4.147 -3.310 2.413 1.00 92.31 204 VAL A O 1
ATOM 1583 N N . TRP A 1 205 ? 5.634 -3.632 0.767 1.00 92.25 205 TRP A N 1
ATOM 1584 C CA . TRP A 1 205 ? 5.065 -4.915 0.369 1.00 92.25 205 TRP A CA 1
ATOM 1585 C C . TRP A 1 205 ? 5.262 -5.934 1.499 1.00 92.25 205 TRP A C 1
ATOM 1587 O O . TRP A 1 205 ? 6.409 -6.215 1.837 1.00 92.25 205 TRP A O 1
ATOM 1597 N N . PRO A 1 206 ? 4.194 -6.504 2.091 1.00 92.12 206 PRO A N 1
ATOM 1598 C CA . PRO A 1 206 ? 4.359 -7.495 3.145 1.00 92.12 206 PRO A CA 1
ATOM 1599 C C . PRO A 1 206 ? 4.767 -8.843 2.551 1.00 92.12 206 PRO A C 1
ATOM 1601 O O . PRO A 1 206 ? 4.140 -9.325 1.599 1.00 92.12 206 PRO A O 1
ATOM 1604 N N . GLY A 1 207 ? 5.795 -9.463 3.133 1.00 91.81 207 GLY A N 1
ATOM 1605 C CA . GLY A 1 207 ? 6.062 -10.887 2.938 1.00 91.81 207 GLY A CA 1
ATOM 1606 C C . GLY A 1 207 ? 4.984 -11.698 3.648 1.00 91.81 207 GLY A C 1
ATOM 1607 O O . GLY A 1 207 ? 4.586 -11.336 4.745 1.00 91.81 207 GLY A O 1
ATOM 1608 N N . ILE A 1 208 ? 4.480 -12.757 3.019 1.00 91.69 208 ILE A N 1
ATOM 1609 C CA . ILE A 1 208 ? 3.445 -13.633 3.605 1.00 91.69 208 ILE A CA 1
ATOM 1610 C C . ILE A 1 208 ? 4.131 -14.824 4.271 1.00 91.69 208 ILE A C 1
ATOM 1612 O O . ILE A 1 208 ? 4.037 -15.033 5.478 1.00 91.69 208 ILE A O 1
ATOM 1616 N N . ARG A 1 209 ? 4.885 -15.561 3.454 1.00 91.75 209 ARG A N 1
ATOM 1617 C CA . ARG A 1 209 ? 5.729 -16.698 3.818 1.00 91.75 209 ARG A CA 1
ATOM 1618 C C . ARG A 1 209 ? 6.785 -16.893 2.735 1.00 91.75 209 ARG A C 1
ATOM 1620 O O . ARG A 1 209 ? 6.581 -16.462 1.597 1.00 91.75 209 ARG A O 1
ATOM 1627 N N . ILE A 1 210 ? 7.876 -17.575 3.062 1.00 94.12 210 ILE A N 1
ATOM 1628 C CA . ILE A 1 210 ? 8.923 -17.911 2.089 1.00 94.12 210 ILE A CA 1
ATOM 1629 C C . ILE A 1 210 ? 8.314 -18.710 0.919 1.00 94.12 210 ILE A C 1
ATOM 1631 O O . ILE A 1 210 ? 7.462 -19.584 1.111 1.00 94.12 210 ILE A O 1
ATOM 1635 N N . GLY A 1 211 ? 8.707 -18.357 -0.306 1.00 93.69 211 GLY A N 1
ATOM 1636 C CA . GLY A 1 211 ? 8.200 -18.913 -1.564 1.00 93.69 211 GLY A CA 1
ATOM 1637 C C . GLY A 1 211 ? 6.832 -18.377 -2.005 1.00 93.69 211 GLY A C 1
ATOM 1638 O O . GLY A 1 211 ? 6.307 -18.801 -3.036 1.00 93.69 211 GLY A O 1
ATOM 1639 N N . HIS A 1 212 ? 6.208 -17.464 -1.251 1.00 93.00 212 HIS A N 1
ATOM 1640 C CA . HIS A 1 212 ? 4.950 -16.848 -1.668 1.00 93.00 212 HIS A CA 1
ATOM 1641 C C . HIS A 1 212 ? 5.168 -15.920 -2.869 1.00 93.00 212 HIS A C 1
ATOM 1643 O O . HIS A 1 212 ? 5.970 -14.990 -2.794 1.00 93.00 212 HIS A O 1
ATOM 1649 N N . LYS A 1 213 ? 4.388 -16.119 -3.937 1.00 93.75 213 LYS A N 1
ATOM 1650 C CA . LYS A 1 213 ? 4.417 -15.303 -5.158 1.00 93.75 213 LYS A CA 1
ATOM 1651 C C . LYS A 1 213 ? 3.172 -14.439 -5.272 1.00 93.75 213 LYS A C 1
ATOM 1653 O O . LYS A 1 213 ? 2.067 -14.910 -5.016 1.00 93.75 213 LYS A O 1
ATOM 1658 N N . ARG A 1 214 ? 3.338 -13.189 -5.698 1.00 90.19 214 ARG A N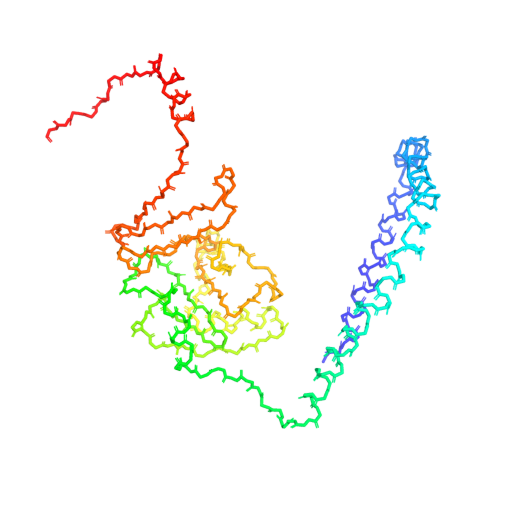 1
ATOM 1659 C CA . ARG A 1 214 ? 2.226 -12.309 -6.085 1.00 90.19 214 ARG A CA 1
ATOM 1660 C C . ARG A 1 214 ? 2.531 -11.568 -7.371 1.00 90.19 214 ARG A C 1
ATOM 1662 O O . ARG A 1 214 ? 3.680 -11.222 -7.626 1.00 90.19 214 ARG A O 1
ATOM 1669 N N . VAL A 1 215 ? 1.482 -11.293 -8.133 1.00 90.94 215 VAL A N 1
ATOM 1670 C CA . VAL A 1 215 ? 1.549 -10.419 -9.303 1.00 90.94 215 VAL A CA 1
ATOM 1671 C C . VAL A 1 215 ? 1.259 -8.992 -8.850 1.00 90.94 215 VAL A C 1
ATOM 1673 O O . VAL A 1 215 ? 0.246 -8.745 -8.193 1.00 90.94 215 VAL A O 1
ATOM 1676 N N . ILE A 1 216 ? 2.151 -8.065 -9.182 1.00 87.88 216 ILE A N 1
ATOM 1677 C CA . ILE A 1 216 ? 1.948 -6.629 -9.009 1.00 87.88 216 ILE A CA 1
ATOM 1678 C C . ILE A 1 216 ? 1.609 -6.058 -10.384 1.00 87.88 216 ILE A C 1
ATOM 1680 O O . ILE A 1 216 ? 2.477 -6.065 -11.258 1.00 87.88 216 ILE A O 1
ATOM 1684 N N . PRO A 1 217 ? 0.374 -5.580 -10.594 1.00 86.88 217 PRO A N 1
ATOM 1685 C CA . PRO A 1 217 ? -0.029 -5.096 -11.899 1.00 86.88 217 PRO A CA 1
ATOM 1686 C C . PRO A 1 217 ? 0.503 -3.686 -12.170 1.00 86.88 217 PRO A C 1
ATOM 1688 O O . PRO A 1 217 ? 0.482 -2.833 -11.280 1.00 86.88 217 PRO A O 1
ATOM 1691 N N . ASN A 1 218 ? 0.871 -3.420 -13.424 1.00 84.44 218 ASN A N 1
ATOM 1692 C CA . ASN A 1 218 ? 1.210 -2.087 -13.941 1.00 84.44 218 ASN A CA 1
ATOM 1693 C C . ASN A 1 218 ? 2.276 -1.329 -13.127 1.00 84.44 218 ASN A C 1
ATOM 1695 O O . ASN A 1 218 ? 2.130 -0.133 -12.850 1.00 84.44 218 ASN A O 1
ATOM 1699 N N . LEU A 1 219 ? 3.359 -2.005 -12.743 1.00 81.44 219 LEU A N 1
ATOM 1700 C CA . LEU A 1 219 ? 4.511 -1.336 -12.156 1.00 81.44 219 LEU A CA 1
ATOM 1701 C C . LEU A 1 219 ? 5.143 -0.404 -13.200 1.00 81.44 219 LEU A C 1
ATOM 1703 O O . LEU A 1 219 ? 5.363 -0.782 -14.352 1.00 81.44 219 LEU A O 1
ATOM 1707 N N . HIS A 1 220 ? 5.398 0.843 -12.807 1.00 78.25 220 HIS A N 1
ATOM 1708 C CA . HIS A 1 220 ? 5.842 1.894 -13.721 1.00 78.25 220 HIS A CA 1
ATOM 1709 C C . HIS A 1 220 ? 7.122 1.493 -14.472 1.00 78.25 220 HIS A C 1
ATOM 1711 O O . HIS A 1 220 ? 8.164 1.296 -13.854 1.00 78.25 220 HIS A O 1
ATOM 1717 N N . GLY A 1 221 ? 7.034 1.401 -15.802 1.00 79.12 221 GLY A N 1
ATOM 1718 C CA . GLY A 1 221 ? 8.143 1.014 -16.684 1.00 79.12 221 GLY A CA 1
ATOM 1719 C C . GLY A 1 221 ? 8.341 -0.495 -16.869 1.00 79.12 221 GLY A C 1
ATOM 1720 O O . GLY A 1 221 ? 9.005 -0.881 -17.818 1.00 79.12 221 GLY A O 1
ATOM 1721 N N . LEU A 1 222 ? 7.727 -1.337 -16.031 1.00 80.06 222 LEU A N 1
ATOM 1722 C CA . LEU A 1 222 ? 7.944 -2.792 -16.021 1.00 80.06 222 LEU A CA 1
ATOM 1723 C C . LEU A 1 222 ? 6.688 -3.610 -16.339 1.00 80.06 222 LEU A C 1
ATOM 1725 O O . LEU A 1 222 ? 6.780 -4.793 -16.652 1.00 80.06 222 LEU A O 1
ATOM 1729 N N . GLY A 1 223 ? 5.504 -2.995 -16.278 1.00 86.19 223 GLY A N 1
ATOM 1730 C CA . GLY A 1 223 ? 4.246 -3.710 -16.469 1.00 86.19 223 GLY A CA 1
ATOM 1731 C C . GLY A 1 223 ? 3.955 -4.647 -15.298 1.00 86.19 223 GLY A C 1
ATOM 1732 O O . GLY A 1 223 ? 4.153 -4.284 -14.138 1.00 86.19 223 GLY A O 1
ATOM 1733 N N . ASP A 1 224 ? 3.435 -5.833 -15.589 1.00 89.75 224 ASP A N 1
ATOM 1734 C CA . ASP A 1 224 ? 3.065 -6.796 -14.556 1.00 89.75 224 ASP A CA 1
ATOM 1735 C C . ASP A 1 224 ? 4.296 -7.582 -14.098 1.00 89.75 224 ASP A C 1
ATOM 1737 O O . ASP A 1 224 ? 4.894 -8.322 -14.876 1.00 89.75 224 ASP A O 1
ATOM 1741 N N . VAL A 1 225 ? 4.654 -7.454 -12.819 1.00 90.06 225 VAL A N 1
ATOM 1742 C CA . VAL A 1 225 ? 5.831 -8.127 -12.247 1.00 90.06 225 VAL A CA 1
ATOM 1743 C C . VAL A 1 225 ? 5.437 -9.173 -11.215 1.00 90.06 225 VAL A C 1
ATOM 1745 O O . VAL A 1 225 ? 4.464 -9.012 -10.473 1.00 90.06 225 VAL A O 1
ATOM 1748 N N . VAL A 1 226 ? 6.220 -10.249 -11.132 1.00 93.00 226 VAL A N 1
ATOM 1749 C CA . VAL A 1 226 ? 6.049 -11.287 -10.109 1.00 93.00 226 VAL A CA 1
ATOM 1750 C C . VAL A 1 226 ? 7.049 -11.058 -8.983 1.00 93.00 226 VAL A C 1
ATOM 1752 O O . VAL A 1 226 ? 8.260 -11.086 -9.202 1.00 93.00 226 VAL A O 1
ATOM 1755 N N . LEU A 1 227 ? 6.520 -10.868 -7.777 1.00 93.25 227 LEU A N 1
ATOM 1756 C CA . LEU A 1 227 ? 7.278 -10.706 -6.542 1.00 93.25 227 LEU A CA 1
ATOM 1757 C C . LEU A 1 227 ? 7.210 -11.996 -5.722 1.00 93.25 227 LEU A C 1
ATOM 1759 O O . LEU A 1 227 ? 6.118 -12.432 -5.346 1.00 93.25 227 LEU A O 1
ATOM 1763 N N . GLU A 1 228 ? 8.364 -12.588 -5.433 1.00 95.62 228 GLU A N 1
ATOM 1764 C CA . GLU A 1 228 ? 8.518 -13.790 -4.611 1.00 95.62 228 GLU A CA 1
ATOM 1765 C C . GLU A 1 228 ? 9.209 -13.452 -3.290 1.00 95.62 228 GLU A C 1
ATOM 1767 O O . GLU A 1 228 ? 10.272 -12.841 -3.284 1.00 95.62 228 GLU A O 1
ATOM 1772 N N . THR A 1 229 ? 8.630 -13.857 -2.162 1.00 94.69 229 THR A N 1
ATOM 1773 C CA . THR A 1 229 ? 9.274 -13.711 -0.849 1.00 94.69 229 THR A CA 1
ATOM 1774 C C . THR A 1 229 ? 10.372 -14.758 -0.679 1.00 94.69 229 THR A C 1
ATOM 1776 O O . THR A 1 229 ? 10.079 -15.953 -0.668 1.00 94.69 229 THR A O 1
ATOM 1779 N N . LEU A 1 230 ? 11.619 -14.321 -0.508 1.00 95.31 230 LEU A N 1
ATOM 1780 C CA . LEU A 1 230 ? 12.773 -15.204 -0.306 1.00 95.31 230 LEU A CA 1
ATOM 1781 C C . LEU A 1 230 ? 13.118 -15.396 1.169 1.00 95.31 230 LEU A C 1
ATOM 1783 O O . LEU A 1 230 ? 13.493 -16.491 1.568 1.00 95.31 230 LEU A O 1
ATOM 1787 N N . GLU A 1 231 ? 12.978 -14.340 1.964 1.00 94.06 231 GLU A N 1
ATOM 1788 C CA . GLU A 1 231 ? 13.287 -14.339 3.392 1.00 94.06 231 GLU A CA 1
ATOM 1789 C C . GLU A 1 231 ? 12.340 -13.372 4.109 1.00 94.06 231 GLU A C 1
ATOM 1791 O O . GLU A 1 231 ? 11.856 -12.407 3.508 1.00 94.06 231 GLU A O 1
ATOM 1796 N N . MET A 1 232 ? 12.046 -13.646 5.378 1.00 90.75 232 MET A N 1
ATOM 1797 C CA . MET A 1 232 ? 11.142 -12.821 6.184 1.00 90.75 232 MET A CA 1
ATOM 1798 C C . MET A 1 232 ? 11.894 -11.913 7.160 1.00 90.75 232 MET A C 1
ATOM 1800 O O . MET A 1 232 ? 11.407 -10.824 7.464 1.00 90.75 232 MET A O 1
ATOM 1804 N N . THR A 1 233 ? 13.082 -12.328 7.615 1.00 89.44 233 THR A N 1
ATOM 1805 C CA . THR A 1 233 ? 13.922 -11.536 8.524 1.00 89.44 233 THR A CA 1
ATOM 1806 C C . THR A 1 233 ? 15.405 -11.657 8.134 1.00 89.44 233 THR A C 1
ATOM 1808 O O . THR A 1 233 ? 16.060 -12.615 8.543 1.00 89.44 233 THR A O 1
ATOM 1811 N N . PRO A 1 234 ? 15.977 -10.686 7.391 1.00 91.38 234 PRO A N 1
ATOM 1812 C CA . PRO A 1 234 ? 15.331 -9.483 6.859 1.00 91.38 234 PRO A CA 1
ATOM 1813 C C . PRO A 1 234 ? 14.306 -9.811 5.767 1.00 91.38 234 PRO A C 1
ATOM 1815 O O . PRO A 1 234 ? 14.382 -10.855 5.126 1.00 91.38 234 PRO A O 1
ATOM 1818 N N . LEU A 1 235 ? 13.356 -8.906 5.530 1.00 92.75 235 LEU A N 1
ATOM 1819 C CA . LEU A 1 235 ? 12.379 -9.083 4.461 1.00 92.75 235 LEU A CA 1
ATOM 1820 C C . LEU A 1 235 ? 13.059 -8.929 3.093 1.00 92.75 235 LEU A C 1
ATOM 1822 O O . LEU A 1 235 ? 13.490 -7.833 2.733 1.00 92.75 235 LEU A O 1
ATOM 1826 N N . VAL A 1 236 ? 13.136 -10.020 2.330 1.00 94.38 236 VAL A N 1
ATOM 1827 C CA . VAL A 1 236 ? 13.786 -10.060 1.013 1.00 94.38 236 VAL A CA 1
ATOM 1828 C C . VAL A 1 236 ? 12.815 -10.582 -0.034 1.00 94.38 236 VAL A C 1
ATOM 1830 O O . VAL A 1 236 ? 12.127 -11.585 0.175 1.00 94.38 236 VAL A O 1
ATOM 1833 N N . PHE A 1 237 ? 12.811 -9.930 -1.196 1.00 94.38 237 PHE A N 1
ATOM 1834 C CA . PHE A 1 237 ? 12.037 -10.358 -2.351 1.00 94.38 237 PHE A CA 1
ATOM 1835 C C . PHE A 1 237 ? 12.913 -10.581 -3.582 1.00 94.38 237 PHE A C 1
ATOM 1837 O O . PHE A 1 237 ? 13.839 -9.815 -3.840 1.00 94.38 237 PHE A O 1
ATOM 1844 N N . ALA A 1 238 ? 12.559 -11.589 -4.373 1.00 95.12 238 ALA A N 1
ATOM 1845 C CA . ALA A 1 238 ? 12.956 -11.701 -5.768 1.00 95.12 238 ALA A CA 1
ATOM 1846 C C . ALA A 1 238 ? 11.892 -11.049 -6.657 1.00 95.12 238 ALA A C 1
ATOM 1848 O O . ALA A 1 238 ? 10.695 -11.282 -6.477 1.00 95.12 238 ALA A O 1
ATOM 1849 N N . VAL A 1 239 ? 12.339 -10.269 -7.640 1.00 93.31 239 VAL A N 1
ATOM 1850 C CA . VAL A 1 239 ? 11.498 -9.745 -8.721 1.00 93.31 239 VAL A CA 1
ATOM 1851 C C . VAL A 1 239 ? 11.954 -10.406 -10.012 1.00 93.31 239 VAL A C 1
ATOM 1853 O O . VAL A 1 239 ? 13.126 -10.325 -10.370 1.00 93.31 239 VAL A O 1
ATOM 1856 N N . THR A 1 240 ? 11.039 -11.098 -10.683 1.00 87.75 240 THR A N 1
ATOM 1857 C CA . THR A 1 240 ? 11.344 -11.766 -11.958 1.00 87.75 240 THR A CA 1
ATOM 1858 C C . THR A 1 240 ? 11.293 -10.750 -13.099 1.00 87.75 240 THR A C 1
ATOM 1860 O O . THR A 1 240 ? 10.369 -9.941 -13.120 1.00 87.75 240 THR A O 1
ATOM 1863 N N . GLU A 1 241 ? 12.264 -10.803 -14.021 1.00 84.88 241 GLU A N 1
ATOM 1864 C CA . GLU A 1 241 ? 12.359 -9.912 -15.197 1.00 84.88 241 GLU A CA 1
ATOM 1865 C C . GLU A 1 241 ? 12.309 -8.411 -14.835 1.00 84.88 241 GLU A C 1
ATOM 1867 O O . GLU A 1 241 ? 11.598 -7.625 -15.454 1.00 84.88 241 GLU A O 1
ATOM 1872 N N . PHE A 1 242 ? 13.041 -8.001 -13.790 1.00 89.38 242 PHE A N 1
ATOM 1873 C CA . PHE A 1 242 ? 13.075 -6.595 -13.358 1.00 89.38 242 PHE A CA 1
ATOM 1874 C C . PHE A 1 242 ? 13.819 -5.667 -14.332 1.00 89.38 242 PHE A C 1
ATOM 1876 O O . PHE A 1 242 ? 13.550 -4.474 -14.345 1.00 89.38 242 PHE A O 1
ATOM 1883 N N . LEU A 1 243 ? 14.765 -6.194 -15.109 1.00 89.25 243 LEU A N 1
ATOM 1884 C CA . LEU A 1 243 ? 15.474 -5.467 -16.160 1.00 89.25 243 LEU A CA 1
ATOM 1885 C C . LEU A 1 243 ? 15.453 -6.314 -17.423 1.00 89.25 243 LEU A C 1
ATOM 1887 O O . LEU A 1 243 ? 15.668 -7.525 -17.360 1.00 89.25 243 LEU A O 1
ATOM 1891 N N . THR A 1 244 ? 15.228 -5.671 -18.560 1.00 87.75 244 THR A N 1
ATOM 1892 C CA . THR A 1 244 ? 15.371 -6.304 -19.872 1.00 87.75 244 THR A CA 1
ATOM 1893 C C . THR A 1 244 ? 16.848 -6.479 -20.235 1.00 87.75 244 THR A C 1
ATOM 1895 O O . THR A 1 244 ? 17.714 -5.768 -19.722 1.00 87.75 244 THR A O 1
ATOM 1898 N N . ASN A 1 245 ? 17.154 -7.406 -21.150 1.00 90.12 245 ASN A N 1
ATOM 1899 C CA . ASN A 1 245 ? 18.534 -7.611 -21.616 1.00 90.12 245 ASN A CA 1
ATOM 1900 C C . ASN A 1 245 ? 19.135 -6.330 -22.222 1.00 90.12 245 ASN A C 1
ATOM 1902 O O . ASN A 1 245 ? 20.281 -6.008 -21.931 1.00 90.12 245 ASN A O 1
ATOM 1906 N N . ASP A 1 246 ? 18.346 -5.558 -22.974 1.00 92.25 246 ASP A N 1
ATOM 1907 C CA . ASP A 1 246 ? 18.805 -4.302 -23.578 1.00 92.25 246 ASP A CA 1
ATOM 1908 C C . ASP A 1 246 ? 19.157 -3.249 -22.508 1.00 92.25 246 ASP A C 1
ATOM 1910 O O . ASP A 1 246 ? 20.154 -2.539 -22.628 1.00 92.25 246 ASP A O 1
ATOM 1914 N N . GLU A 1 247 ? 18.368 -3.151 -21.431 1.00 90.56 247 GLU A N 1
ATOM 1915 C CA . GLU A 1 247 ? 18.678 -2.262 -20.303 1.00 90.56 247 GLU A CA 1
ATOM 1916 C C . GLU A 1 247 ? 19.948 -2.700 -19.569 1.00 90.56 247 GLU A C 1
ATOM 1918 O O . GLU A 1 247 ? 20.743 -1.852 -19.160 1.00 90.56 247 GLU A O 1
ATOM 1923 N N . ILE A 1 248 ? 20.153 -4.012 -19.417 1.00 93.31 248 ILE A N 1
ATOM 1924 C CA . ILE A 1 248 ? 21.364 -4.577 -18.813 1.00 93.31 248 ILE A CA 1
ATOM 1925 C C . ILE A 1 248 ? 22.596 -4.199 -19.642 1.00 93.31 248 ILE A C 1
ATOM 1927 O O . ILE A 1 248 ? 23.573 -3.713 -19.070 1.00 93.31 248 ILE A O 1
ATOM 1931 N N . ASP A 1 249 ? 22.539 -4.360 -20.965 1.00 95.12 249 ASP A N 1
ATOM 1932 C CA . ASP A 1 249 ? 23.644 -4.020 -21.868 1.00 95.12 249 ASP A CA 1
ATOM 1933 C C . ASP A 1 249 ? 23.976 -2.522 -21.804 1.00 95.12 249 ASP A C 1
ATOM 1935 O O . ASP A 1 249 ? 25.136 -2.144 -21.634 1.00 95.12 249 ASP A O 1
ATOM 1939 N N . VAL A 1 250 ? 22.958 -1.654 -21.820 1.00 94.88 250 VAL A N 1
ATOM 1940 C CA . VAL A 1 250 ? 23.149 -0.200 -21.681 1.00 94.88 250 VAL A CA 1
ATOM 1941 C C . VAL A 1 250 ? 23.788 0.164 -20.337 1.00 94.88 250 VAL A C 1
ATOM 1943 O O . VAL A 1 250 ? 24.687 1.006 -20.290 1.00 94.88 250 VAL A O 1
ATOM 1946 N N . ILE A 1 251 ? 23.351 -0.451 -19.232 1.00 94.19 251 ILE A N 1
ATOM 1947 C CA . ILE A 1 251 ? 23.940 -0.212 -17.906 1.00 94.19 251 ILE A CA 1
ATOM 1948 C C . ILE A 1 251 ? 25.407 -0.647 -17.886 1.00 94.19 251 ILE A C 1
ATOM 1950 O O . ILE A 1 251 ? 26.243 0.070 -17.329 1.00 94.19 251 ILE A O 1
ATOM 1954 N N . LEU A 1 252 ? 25.726 -1.799 -18.480 1.00 94.31 252 LEU A N 1
ATOM 1955 C CA . LEU A 1 252 ? 27.093 -2.306 -18.558 1.00 94.31 252 LEU A CA 1
ATOM 1956 C C . LEU A 1 252 ? 27.987 -1.350 -19.348 1.00 94.31 252 LEU A C 1
ATOM 1958 O O . LEU A 1 252 ? 29.002 -0.907 -18.807 1.00 94.31 252 LEU A O 1
ATOM 1962 N N . ASP A 1 253 ? 27.577 -0.964 -20.556 1.00 95.19 253 ASP A N 1
ATOM 1963 C CA . ASP A 1 253 ? 28.337 -0.069 -21.433 1.00 95.19 253 ASP A CA 1
ATOM 1964 C C . ASP A 1 253 ? 28.632 1.279 -20.763 1.00 95.19 253 ASP A C 1
ATOM 1966 O O . ASP A 1 253 ? 29.769 1.752 -20.776 1.00 95.19 253 ASP A O 1
ATOM 1970 N N . LEU A 1 254 ? 27.632 1.878 -20.105 1.00 94.81 254 LEU A N 1
ATOM 1971 C CA . LEU A 1 254 ? 27.801 3.142 -19.380 1.00 94.81 254 LEU A CA 1
ATOM 1972 C C . LEU A 1 254 ? 28.701 3.014 -18.145 1.00 94.81 254 LEU A C 1
ATOM 1974 O O . LEU A 1 254 ? 29.299 3.998 -17.710 1.00 94.81 254 LEU A O 1
ATOM 1978 N N . SER A 1 255 ? 28.779 1.825 -17.547 1.00 93.88 255 SER A N 1
ATOM 1979 C CA . SER A 1 255 ? 29.524 1.613 -16.305 1.00 93.88 255 SER A CA 1
ATOM 1980 C C . SER A 1 255 ? 30.999 1.306 -16.543 1.00 93.88 255 SER A C 1
ATOM 1982 O O . SER A 1 255 ? 31.817 1.637 -15.685 1.00 93.88 255 SER A O 1
ATOM 1984 N N . MET A 1 256 ? 31.358 0.684 -17.674 1.00 91.38 256 MET A N 1
ATOM 1985 C CA . MET A 1 256 ? 32.705 0.141 -17.915 1.00 91.38 256 MET A CA 1
ATOM 1986 C C . MET A 1 256 ? 33.829 1.166 -17.725 1.00 91.38 256 MET A C 1
ATOM 1988 O O . MET A 1 256 ? 34.833 0.851 -17.084 1.00 91.38 256 MET A O 1
ATOM 1992 N N . ASP A 1 257 ? 33.639 2.398 -18.197 1.00 92.06 257 ASP A N 1
ATOM 1993 C CA . ASP A 1 257 ? 34.637 3.474 -18.099 1.00 92.06 257 ASP A CA 1
ATOM 1994 C C . ASP A 1 257 ? 34.826 4.015 -16.667 1.00 92.06 257 ASP A C 1
ATOM 1996 O O . ASP A 1 257 ? 35.752 4.784 -16.393 1.00 92.06 257 ASP A O 1
ATOM 2000 N N . HIS A 1 258 ? 33.958 3.615 -15.735 1.00 91.00 258 HIS A N 1
ATOM 2001 C CA . HIS A 1 258 ? 33.913 4.109 -14.358 1.00 91.00 258 HIS A CA 1
ATOM 2002 C C . HIS A 1 258 ? 34.182 3.027 -13.303 1.00 91.00 258 HIS A C 1
ATOM 2004 O O . HIS A 1 258 ? 34.170 3.323 -12.105 1.00 91.00 258 HIS A O 1
ATOM 2010 N N . LEU A 1 259 ? 34.443 1.782 -13.713 1.00 90.56 259 LEU A N 1
ATOM 2011 C CA . LEU A 1 259 ? 34.730 0.691 -12.785 1.00 90.56 259 LEU A CA 1
ATOM 2012 C C . LEU A 1 259 ? 36.112 0.853 -12.140 1.00 90.56 259 LEU A C 1
ATOM 2014 O O . LEU A 1 259 ? 37.129 1.036 -12.808 1.00 90.56 259 LEU A O 1
ATOM 2018 N N . ALA A 1 260 ? 36.154 0.706 -10.818 1.00 89.31 260 ALA A N 1
ATOM 2019 C CA . ALA A 1 260 ? 37.377 0.646 -10.031 1.00 89.31 260 ALA A CA 1
ATOM 2020 C C . ALA A 1 260 ? 37.331 -0.565 -9.083 1.00 89.31 260 ALA A C 1
ATOM 2022 O O . ALA A 1 260 ? 36.241 -1.015 -8.716 1.00 89.31 260 ALA A O 1
ATOM 2023 N N . PRO A 1 261 ? 38.489 -1.108 -8.663 1.00 87.38 261 PRO A N 1
ATOM 2024 C CA . PRO A 1 261 ? 38.531 -2.195 -7.691 1.00 87.38 261 PRO A CA 1
ATOM 2025 C C . PRO A 1 261 ? 37.781 -1.838 -6.401 1.00 87.38 261 PRO A C 1
ATOM 2027 O O . PRO A 1 261 ? 37.959 -0.750 -5.851 1.00 87.38 261 PRO A O 1
ATOM 2030 N N . SER A 1 262 ? 36.968 -2.768 -5.893 1.00 87.38 262 SER A N 1
ATOM 2031 C CA . SER A 1 262 ? 36.296 -2.594 -4.603 1.00 87.38 262 SER A CA 1
ATOM 2032 C C . SER A 1 262 ? 37.319 -2.588 -3.465 1.00 87.38 262 SER A C 1
ATOM 2034 O O . SER A 1 262 ? 38.185 -3.459 -3.395 1.00 87.38 262 SER A O 1
ATOM 2036 N N . GLY A 1 263 ? 37.202 -1.622 -2.550 1.00 83.56 263 GLY A N 1
ATOM 2037 C CA . GLY A 1 263 ? 38.055 -1.518 -1.359 1.00 83.56 263 GLY A CA 1
ATOM 2038 C C . GLY A 1 263 ? 37.763 -2.569 -0.281 1.00 83.56 263 GLY A C 1
ATOM 2039 O O . GLY A 1 263 ? 38.444 -2.602 0.742 1.00 83.56 263 GLY A O 1
ATOM 2040 N N . MET A 1 264 ? 36.757 -3.421 -0.490 1.00 70.69 264 MET A N 1
ATOM 2041 C CA . MET A 1 264 ? 36.415 -4.505 0.424 1.00 70.69 264 MET A CA 1
ATOM 2042 C C . MET A 1 264 ? 37.298 -5.719 0.122 1.00 70.69 264 MET A C 1
ATOM 2044 O O . MET A 1 264 ? 37.074 -6.434 -0.854 1.00 70.69 264 MET A O 1
ATOM 2048 N N . ALA A 1 265 ? 38.302 -5.965 0.964 1.00 62.09 265 ALA A N 1
ATOM 2049 C CA . ALA A 1 265 ? 39.009 -7.239 0.960 1.00 62.09 265 ALA A CA 1
ATOM 2050 C C . ALA A 1 265 ? 38.047 -8.334 1.440 1.00 62.09 265 ALA A C 1
ATOM 2052 O O . ALA A 1 265 ? 37.536 -8.270 2.557 1.00 62.09 265 ALA A O 1
ATOM 2053 N N . VAL A 1 266 ? 37.787 -9.327 0.591 1.00 60.19 266 VAL A N 1
ATOM 2054 C CA . VAL A 1 266 ? 37.065 -10.537 0.993 1.00 60.19 266 VAL A CA 1
ATOM 2055 C C . VAL A 1 266 ? 38.057 -11.396 1.779 1.00 60.19 266 VAL A C 1
ATOM 2057 O O . VAL A 1 266 ? 38.861 -12.113 1.186 1.00 60.19 266 VAL A O 1
ATOM 2060 N N . THR A 1 267 ? 38.080 -11.225 3.099 1.00 46.53 267 THR A N 1
ATOM 2061 C CA . THR A 1 267 ? 38.785 -12.110 4.046 1.00 46.53 267 THR A CA 1
ATOM 2062 C C . THR A 1 267 ? 37.875 -13.213 4.537 1.00 46.53 267 THR A C 1
ATOM 2064 O O . THR A 1 267 ? 36.717 -12.875 4.873 1.00 46.53 267 THR A O 1
#

Secondary structure (DSSP, 8-state):
--THHHHHHHHHHHHHHHHHHHHHHHSHHIIIIIHHHIIIIIHHHHHHHHHHIIIIIHHHIIIIIHHHIIIIIHHHHHHHHHHHHHTTSSS--------HHHHHHHHGGG-BSS--STTEEEEETTEEEGGGBSSSPPEE----SSHHHHHHHHHHHHT-PPP-SHHHHHHPPPPEEE-TTSPEESSGGG--SEEEEETTSS--PPP-STT-EEEEEEETTTEEEEEEEEEETTEEEEETT-S-HHHHHHHHHHHHTT----S----

Mean predicted aligned error: 17.1 Å

pLDDT: mean 82.03, std 14.97, range [34.66, 96.69]